Protein AF-A0A7G2C1W5-F1 (afdb_monomer)

Mean predicted aligned error: 20.74 Å

pLDDT: mean 71.08, std 22.05, range [30.89, 95.69]

Secondary structure (DSSP, 8-state):
----PPPP-PBP-TT-HHHHHTSTT-TTEEEEE-SSTT-EEEEEPTTEEEES-EEETTEEEBSEEEEPPTTEEEE-TTS-EEEESTTEEE-TTSS-EEEPPTTEEEE-TTS-EEEESTTEEEETTTTEEEE--TTEEEE-TTS-EEEEPTTEEEETTTTEEEE--TTEEEE-TTS-EEEEPTTEEE-TTSS-EEE--------------HHHHHHHHHHHHHHHHHHHHHHHHHHHHTTS-----------------------------------------------------------------------

Sequence (311 aa):
MCSGSRAPINKIIDHCEEYFERLEQRVNCNTVDSSSALSMCIRCSDGFMFAGAVIIAEVQYSTKCAQTIENCVDQTADGKCSSCIGDYIPTSDNTSCILSISGCTTYGTNGTCTGCEPGKIPVNGNTTCAVEIPNCGSYSTTGVCESCKTGYSFVTEAELCVPTISGCAIYDAVGTCMNCSANFVLSASQNTCEKRTSKKQEEKKSSFPWWAILIIVLGSLLVIAGVVVLVFCICKHEKKKEKPPASQSRKGSTLSKSTSSRSSGRSGSSGSFSSRSSSSSSRSSRSSSSRSSGSRSSSSRSSGSSVSFTD

Nearest PDB structures (foldseek):
  1fax-assembly1_L  TM=5.156E-01  e=4.217E+00  Homo sapiens
  3lc3-assembly2_D  T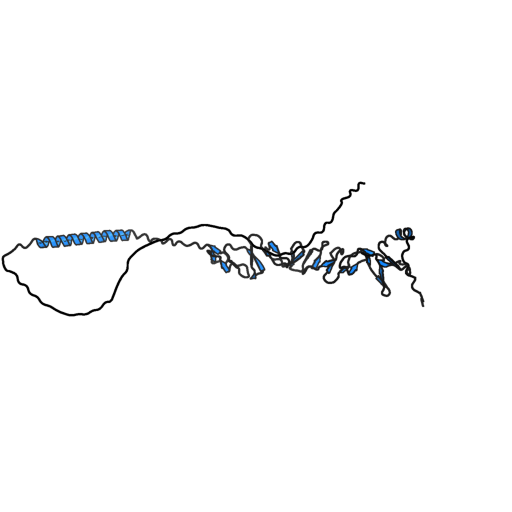M=5.022E-01  e=7.768E+00  Homo sapiens
  3kqd-assembly1_L  TM=5.045E-01  e=8.778E+00  Homo sapiens

Radius of gyration: 56.58 Å; Cα contacts (8 Å, |Δi|>4): 431; chains: 1; bounding box: 98×77×181 Å

Organism: NCBI:txid59799

Structure (mmCIF, N/CA/C/O backbone):
data_AF-A0A7G2C1W5-F1
#
_entry.id   AF-A0A7G2C1W5-F1
#
loop_
_atom_site.group_PDB
_atom_site.id
_atom_site.type_symbol
_atom_site.label_atom_id
_atom_site.label_alt_id
_atom_site.label_comp_id
_atom_site.label_asym_id
_atom_site.label_entity_id
_atom_site.label_seq_id
_atom_site.pdbx_PDB_ins_code
_atom_site.Cartn_x
_atom_site.Cartn_y
_atom_site.Cartn_z
_atom_site.occupancy
_atom_site.B_iso_or_equiv
_atom_site.auth_seq_id
_atom_site.auth_comp_id
_atom_site.auth_asym_id
_atom_site.auth_atom_id
_atom_site.pdbx_PDB_model_num
ATOM 1 N N . MET A 1 1 ? 17.900 -12.256 -57.174 1.00 35.31 1 MET A N 1
ATOM 2 C CA . MET A 1 1 ? 18.609 -12.858 -56.027 1.00 35.31 1 MET A CA 1
ATOM 3 C C . MET A 1 1 ? 19.556 -11.805 -55.482 1.00 35.31 1 MET A C 1
ATOM 5 O O . MET A 1 1 ? 20.546 -11.512 -56.136 1.00 35.31 1 MET A O 1
ATOM 9 N N . CYS A 1 2 ? 19.224 -11.161 -54.364 1.00 37.72 2 CYS A N 1
ATOM 10 C CA . CYS A 1 2 ? 20.174 -10.270 -53.701 1.00 37.72 2 CYS A CA 1
ATOM 11 C C . CYS A 1 2 ? 21.165 -11.139 -52.920 1.00 37.72 2 CYS A C 1
ATOM 13 O O . CYS A 1 2 ? 20.913 -11.474 -51.767 1.00 37.72 2 CYS A O 1
ATOM 15 N N . SER A 1 3 ? 22.268 -11.540 -53.555 1.00 46.09 3 SER A N 1
ATOM 16 C CA . SER A 1 3 ? 23.430 -12.099 -52.853 1.00 46.09 3 SER A CA 1
ATOM 17 C C . SER A 1 3 ? 24.205 -10.950 -52.209 1.00 46.09 3 SER A C 1
ATOM 19 O O . SER A 1 3 ? 25.244 -10.531 -52.708 1.00 46.09 3 SER A O 1
ATOM 21 N N . GLY A 1 4 ? 23.633 -10.362 -51.160 1.00 41.31 4 GLY A N 1
ATOM 22 C CA . GLY A 1 4 ? 24.256 -9.285 -50.399 1.00 41.31 4 GLY A CA 1
ATOM 23 C C . GLY A 1 4 ? 24.960 -9.854 -49.179 1.00 41.31 4 GLY A C 1
ATOM 24 O O . GLY A 1 4 ? 24.307 -10.217 -48.204 1.00 41.31 4 GLY A O 1
ATOM 25 N N . SER A 1 5 ? 26.286 -9.938 -49.224 1.00 46.28 5 SER A N 1
ATOM 26 C CA . SER A 1 5 ? 27.102 -10.080 -48.018 1.00 46.28 5 SER A CA 1
ATOM 27 C C . SER A 1 5 ? 26.725 -8.952 -47.052 1.00 46.28 5 SER A C 1
ATOM 29 O O . SER A 1 5 ? 26.686 -7.793 -47.468 1.00 46.28 5 SER A O 1
ATOM 31 N N . ARG A 1 6 ? 26.418 -9.271 -45.786 1.00 49.53 6 ARG A N 1
ATOM 32 C CA . ARG A 1 6 ? 26.184 -8.251 -44.745 1.00 49.53 6 ARG A CA 1
ATOM 33 C C . ARG A 1 6 ? 27.378 -7.290 -44.730 1.00 49.53 6 ARG A C 1
ATOM 35 O O . ARG A 1 6 ? 28.518 -7.755 -44.816 1.00 49.53 6 ARG A O 1
ATOM 42 N N . ALA A 1 7 ? 27.132 -5.980 -44.671 1.00 54.28 7 ALA A N 1
ATOM 43 C CA . ALA A 1 7 ? 28.232 -5.026 -44.610 1.00 54.28 7 ALA A CA 1
ATOM 44 C C . ALA A 1 7 ? 28.996 -5.221 -43.284 1.00 54.28 7 ALA A C 1
ATOM 46 O O . ALA A 1 7 ? 28.431 -5.708 -42.298 1.00 54.28 7 ALA A O 1
ATOM 47 N N . PRO A 1 8 ? 30.305 -4.930 -43.258 1.00 51.50 8 PRO A N 1
ATOM 48 C CA . PRO A 1 8 ? 31.111 -5.141 -42.067 1.00 51.50 8 PRO A CA 1
ATOM 49 C C . PRO A 1 8 ? 30.637 -4.238 -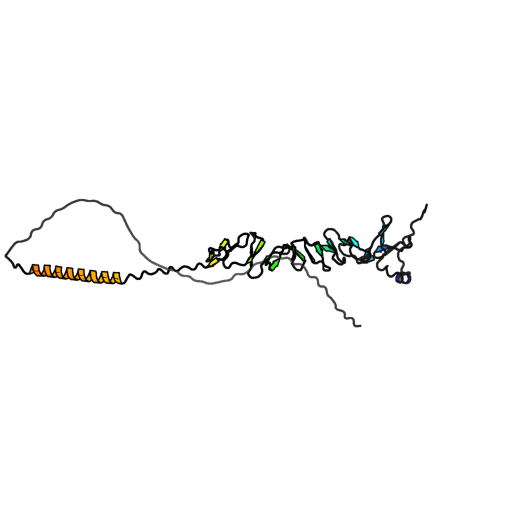40.920 1.00 51.50 8 PRO A C 1
ATOM 51 O O . PRO A 1 8 ? 30.424 -3.039 -41.096 1.00 51.50 8 PRO A O 1
ATOM 54 N N . ILE A 1 9 ? 30.501 -4.830 -39.731 1.00 54.41 9 ILE A N 1
ATOM 55 C CA . ILE A 1 9 ? 30.222 -4.108 -38.486 1.00 54.41 9 ILE A CA 1
ATOM 56 C C . ILE A 1 9 ? 31.485 -3.324 -38.116 1.00 54.41 9 ILE A C 1
ATOM 58 O O . ILE A 1 9 ? 32.502 -3.919 -37.757 1.00 54.41 9 ILE A O 1
ATOM 62 N N . ASN A 1 10 ? 31.428 -1.995 -38.194 1.00 54.84 10 ASN A N 1
ATOM 63 C CA . ASN A 1 10 ? 32.550 -1.137 -37.820 1.00 54.84 10 ASN A CA 1
ATOM 64 C C . ASN A 1 10 ? 32.478 -0.764 -36.332 1.00 54.84 10 ASN A C 1
ATOM 66 O O . ASN A 1 10 ? 31.436 -0.344 -35.827 1.00 54.84 10 ASN A O 1
ATOM 70 N N . LYS A 1 11 ? 33.611 -0.880 -35.629 1.00 56.69 11 LYS A N 1
ATOM 71 C CA . LYS A 1 11 ? 33.803 -0.231 -34.323 1.00 56.69 11 LYS A CA 1
ATOM 72 C C . LYS A 1 11 ? 34.003 1.269 -34.533 1.00 56.69 11 LYS A C 1
ATOM 74 O O . LYS A 1 11 ? 34.617 1.674 -35.517 1.00 56.69 11 LYS A O 1
ATOM 79 N N . ILE A 1 12 ? 33.491 2.070 -33.603 1.00 54.78 12 ILE A N 1
ATOM 80 C CA . ILE A 1 12 ? 33.700 3.521 -33.582 1.00 54.78 12 ILE A CA 1
ATOM 81 C C . ILE A 1 12 ? 35.212 3.785 -33.453 1.00 54.78 12 ILE A C 1
ATOM 83 O O . ILE A 1 12 ? 35.866 3.186 -32.601 1.00 54.78 12 ILE A O 1
ATOM 87 N N . ILE A 1 13 ? 35.757 4.617 -34.344 1.00 55.56 13 ILE A N 1
ATOM 88 C CA . ILE A 1 13 ? 37.154 5.081 -34.345 1.00 55.56 13 ILE A CA 1
ATOM 89 C C . ILE A 1 13 ? 37.142 6.550 -33.893 1.00 55.56 13 ILE A C 1
ATOM 91 O O . ILE A 1 13 ? 36.304 7.314 -34.376 1.00 55.56 13 ILE A O 1
ATOM 95 N N . ASP A 1 14 ? 38.087 6.935 -33.029 1.00 51.47 14 ASP A N 1
ATOM 96 C CA . ASP A 1 14 ? 38.204 8.220 -32.299 1.00 51.47 14 ASP A CA 1
ATOM 97 C C . ASP A 1 14 ? 38.205 9.517 -33.150 1.00 51.47 14 ASP A C 1
ATOM 99 O O . ASP A 1 14 ? 38.289 10.615 -32.614 1.00 51.47 14 ASP A O 1
ATOM 103 N N . HIS A 1 15 ? 38.105 9.443 -34.481 1.00 52.09 15 HIS A N 1
ATOM 104 C CA . HIS A 1 15 ? 38.181 10.601 -35.389 1.00 52.09 15 HIS A CA 1
ATOM 105 C C . HIS A 1 15 ? 36.879 10.937 -36.134 1.00 52.09 15 HIS A C 1
ATOM 107 O O . HIS A 1 15 ? 36.900 11.707 -37.090 1.00 52.09 15 HIS A O 1
ATOM 113 N N . CYS A 1 16 ? 35.737 10.379 -35.725 1.00 54.31 16 CYS A N 1
ATOM 114 C CA . CYS A 1 16 ? 34.429 10.699 -36.321 1.00 54.31 16 CYS A CA 1
ATOM 115 C C . CYS A 1 16 ? 33.505 11.522 -35.402 1.00 54.31 16 CYS A C 1
ATOM 117 O O . CYS A 1 16 ? 32.338 11.712 -35.737 1.00 54.31 16 CYS A O 1
ATOM 119 N N . GLU A 1 17 ? 34.008 12.001 -34.262 1.00 54.09 17 GLU A N 1
ATOM 120 C CA . GLU A 1 17 ? 33.228 12.639 -33.188 1.00 54.09 17 GLU A CA 1
ATOM 121 C C . GLU A 1 17 ? 32.390 13.834 -33.694 1.00 54.09 17 GLU A C 1
ATOM 123 O O . GLU A 1 17 ? 31.173 13.854 -33.520 1.00 54.09 17 GLU A O 1
ATOM 128 N N . GLU A 1 18 ? 32.985 14.732 -34.487 1.00 49.09 18 GLU A N 1
ATOM 129 C CA . GLU A 1 18 ? 32.312 15.915 -35.062 1.00 49.09 18 GLU A CA 1
ATOM 130 C C . GLU A 1 18 ? 31.196 15.593 -36.077 1.00 49.09 18 GLU A C 1
ATOM 132 O O . GLU A 1 18 ? 30.239 16.355 -36.228 1.00 49.09 18 GLU A O 1
ATOM 137 N N . TYR A 1 19 ? 31.288 14.467 -36.795 1.00 53.81 19 TYR A N 1
ATOM 138 C CA . TYR A 1 19 ? 30.241 14.046 -37.737 1.00 53.81 19 TYR A CA 1
ATOM 139 C C . TYR A 1 19 ? 29.064 13.382 -37.005 1.00 53.81 19 TYR A C 1
ATOM 141 O O . TYR A 1 19 ? 27.923 13.451 -37.466 1.00 53.81 19 TYR A O 1
ATOM 149 N N . PHE A 1 20 ? 29.331 12.768 -35.849 1.00 51.94 20 PHE A N 1
ATOM 150 C CA . PHE A 1 20 ? 28.322 12.121 -35.014 1.00 51.94 20 PHE A CA 1
ATOM 151 C C . PHE A 1 20 ? 27.574 13.095 -34.098 1.00 51.94 20 PHE A C 1
ATOM 153 O O . PHE A 1 20 ? 26.410 12.829 -33.812 1.00 51.94 20 PHE A O 1
ATOM 160 N N . GLU A 1 21 ? 28.153 14.244 -33.730 1.00 48.00 21 GLU A N 1
ATOM 161 C CA . GLU A 1 21 ? 27.430 15.283 -32.973 1.00 48.00 21 GLU A CA 1
ATOM 162 C C . GLU A 1 21 ? 26.231 15.870 -33.737 1.00 48.00 21 GLU A C 1
ATOM 164 O O . GLU A 1 21 ? 25.230 16.238 -33.130 1.00 48.00 21 GLU A O 1
ATOM 169 N N . ARG A 1 22 ? 26.255 15.874 -35.080 1.00 50.12 22 ARG A N 1
ATOM 170 C CA . ARG A 1 22 ? 25.087 16.267 -35.898 1.00 50.12 22 ARG A CA 1
ATOM 171 C C . ARG A 1 22 ? 23.957 15.228 -35.912 1.00 50.12 22 ARG A C 1
ATOM 173 O O . ARG A 1 22 ? 22.880 15.509 -36.430 1.00 50.12 22 ARG A O 1
ATOM 180 N N . LEU A 1 23 ? 24.189 14.035 -35.366 1.00 51.91 23 LEU A N 1
ATOM 181 C CA . LEU A 1 23 ? 23.197 12.979 -35.172 1.00 51.91 23 LEU A CA 1
ATOM 182 C C . LEU A 1 23 ? 22.914 12.857 -33.669 1.00 51.91 23 LEU A C 1
ATOM 184 O O . LEU A 1 23 ? 23.301 11.875 -33.038 1.00 51.91 23 LEU A O 1
ATOM 188 N N . GLU A 1 24 ? 22.222 13.854 -33.111 1.00 47.31 24 GLU A N 1
ATOM 189 C CA . GLU A 1 24 ? 21.898 14.077 -31.682 1.00 47.31 24 GLU A CA 1
ATOM 190 C C . GLU A 1 24 ? 21.243 12.890 -30.919 1.00 47.31 24 GLU A C 1
ATOM 192 O O . GLU A 1 24 ? 20.874 13.012 -29.755 1.00 47.31 24 GLU A O 1
ATOM 197 N N . GLN A 1 25 ? 21.088 11.715 -31.532 1.00 52.50 25 GLN A N 1
ATOM 198 C CA . GLN A 1 25 ? 20.422 10.531 -30.974 1.00 52.50 25 GLN A CA 1
ATOM 199 C C . GLN A 1 25 ? 21.363 9.374 -30.595 1.00 52.50 25 GLN A C 1
ATOM 201 O O . GLN A 1 25 ? 20.885 8.343 -30.122 1.00 52.50 25 GLN A O 1
ATOM 206 N N . ARG A 1 26 ? 22.687 9.507 -30.770 1.00 60.34 26 ARG A N 1
ATOM 207 C CA . ARG A 1 26 ? 23.648 8.393 -30.607 1.00 60.34 26 ARG A CA 1
ATOM 208 C C . ARG A 1 26 ? 24.545 8.427 -29.364 1.00 60.34 26 ARG A C 1
ATOM 210 O O . ARG A 1 26 ? 25.586 7.775 -29.335 1.00 60.34 26 ARG A O 1
ATOM 217 N N . VAL A 1 27 ? 24.128 9.117 -28.308 1.00 64.31 27 VAL A N 1
ATOM 218 C CA . VAL A 1 27 ? 24.798 9.043 -27.001 1.00 64.31 27 VAL A CA 1
ATOM 219 C C . VAL A 1 27 ? 24.571 7.634 -26.419 1.00 64.31 27 VAL A C 1
ATOM 221 O O . VAL A 1 27 ? 23.439 7.150 -26.397 1.00 64.31 27 VAL A O 1
ATOM 224 N N . ASN A 1 28 ? 25.634 6.967 -25.956 1.00 76.06 28 ASN A N 1
ATOM 225 C CA . ASN A 1 28 ? 25.600 5.658 -25.271 1.00 76.06 28 ASN A CA 1
ATOM 226 C C . ASN A 1 28 ? 25.407 4.403 -26.151 1.00 76.06 28 ASN A C 1
ATOM 228 O O . ASN A 1 28 ? 24.870 3.392 -25.688 1.00 76.06 28 ASN A O 1
ATOM 232 N N . CYS A 1 29 ? 25.854 4.440 -27.411 1.00 80.94 29 CYS A N 1
ATOM 233 C CA . CYS A 1 29 ? 25.926 3.264 -28.283 1.00 80.94 29 CYS A CA 1
ATOM 234 C C . CYS A 1 29 ? 27.381 2.842 -28.554 1.00 80.94 29 CYS A C 1
ATOM 236 O O . CYS A 1 29 ? 28.157 3.602 -29.125 1.00 80.94 29 CYS A O 1
ATOM 238 N N . ASN A 1 30 ? 27.734 1.599 -28.219 1.00 79.38 30 ASN A N 1
ATOM 239 C CA . ASN A 1 30 ? 29.077 1.042 -28.410 1.00 79.38 30 ASN A CA 1
ATOM 240 C C . ASN A 1 30 ? 29.314 0.479 -29.817 1.00 79.38 30 ASN A C 1
ATOM 242 O O . ASN A 1 30 ? 30.458 0.319 -30.248 1.00 79.38 30 ASN A O 1
ATOM 246 N N . THR A 1 31 ? 28.264 0.032 -30.504 1.00 75.19 31 THR A N 1
ATOM 247 C CA . THR A 1 31 ? 28.404 -0.626 -31.809 1.00 75.19 31 THR A CA 1
ATOM 248 C C . THR A 1 31 ? 27.194 -0.335 -32.677 1.00 75.19 31 THR A C 1
ATOM 250 O O . THR A 1 31 ? 26.054 -0.498 -32.243 1.00 75.19 31 THR A O 1
ATOM 253 N N . VAL A 1 32 ? 27.459 0.077 -33.912 1.00 72.81 32 VAL A N 1
ATOM 254 C CA . VAL A 1 32 ? 26.448 0.474 -34.891 1.00 72.81 32 VAL A CA 1
ATOM 255 C C . VAL A 1 32 ? 26.508 -0.435 -36.111 1.00 72.81 32 VAL A C 1
ATOM 257 O O . VAL A 1 32 ? 27.586 -0.862 -36.525 1.00 72.81 32 VAL A O 1
ATOM 260 N N . ASP A 1 33 ? 25.345 -0.722 -36.688 1.00 74.31 33 ASP A N 1
ATOM 261 C CA . ASP A 1 33 ? 25.250 -1.362 -37.994 1.00 74.31 33 ASP A CA 1
ATOM 262 C C . ASP A 1 33 ? 25.055 -0.297 -39.081 1.00 74.31 33 ASP A C 1
ATOM 264 O O . ASP A 1 33 ? 24.014 0.363 -39.162 1.00 74.31 33 ASP A O 1
ATOM 268 N N . SER A 1 34 ? 26.079 -0.138 -39.920 1.00 66.56 34 SER A N 1
ATOM 269 C CA . SER A 1 34 ? 26.100 0.796 -41.051 1.00 66.56 34 SER A CA 1
ATOM 270 C C . SER A 1 34 ? 25.629 0.156 -42.364 1.00 66.56 34 SER A C 1
ATOM 272 O O . SER A 1 34 ? 25.650 0.809 -43.404 1.00 66.56 34 SER A O 1
ATOM 274 N N . SER A 1 35 ? 25.214 -1.118 -42.341 1.00 64.44 35 SER A N 1
ATOM 275 C CA . SER A 1 35 ? 24.784 -1.875 -43.528 1.00 64.44 35 SER A CA 1
ATOM 276 C C . SER A 1 35 ? 23.437 -1.414 -44.091 1.00 64.44 35 SER A C 1
ATOM 278 O O . SER A 1 35 ? 23.097 -1.737 -45.228 1.00 64.44 35 SER A O 1
ATOM 280 N N . SER A 1 36 ? 22.664 -0.670 -43.296 1.00 53.56 36 SER A N 1
ATOM 281 C CA . SER A 1 36 ? 21.315 -0.199 -43.617 1.00 53.56 36 SER A CA 1
ATOM 282 C C . SER A 1 36 ? 21.283 1.330 -43.596 1.00 53.56 36 SER A C 1
ATOM 284 O O . SER A 1 36 ? 21.893 1.936 -42.716 1.00 53.56 36 SER A O 1
ATOM 286 N N . ALA A 1 37 ? 20.489 1.965 -44.466 1.00 54.47 37 ALA A N 1
ATOM 287 C CA . ALA A 1 37 ? 20.252 3.422 -44.509 1.00 54.47 37 ALA A CA 1
ATOM 288 C C . ALA A 1 37 ? 19.743 4.052 -43.184 1.00 54.47 37 ALA A C 1
ATOM 290 O O . ALA A 1 37 ? 19.512 5.254 -43.115 1.00 54.47 37 ALA A O 1
ATOM 291 N N . LEU A 1 38 ? 19.562 3.245 -42.137 1.00 56.06 38 LEU A N 1
ATOM 292 C CA . LEU A 1 38 ? 18.951 3.591 -40.860 1.00 56.06 38 LEU A CA 1
ATOM 293 C C . LEU A 1 38 ? 19.959 3.768 -39.714 1.00 56.06 38 LEU A C 1
ATOM 295 O O . LEU A 1 38 ? 19.544 4.229 -38.659 1.00 56.06 38 LEU A O 1
ATOM 299 N N . SER A 1 39 ? 21.252 3.446 -39.900 1.00 66.94 39 SER A N 1
ATOM 300 C CA . SER A 1 39 ? 22.313 3.590 -38.879 1.00 66.94 39 SER A CA 1
ATOM 301 C C . SER A 1 39 ? 21.829 3.247 -37.457 1.00 66.94 39 SER A C 1
ATOM 303 O O . SER A 1 39 ? 21.650 4.139 -36.629 1.00 66.94 39 SER A O 1
ATOM 305 N N . MET A 1 40 ? 21.564 1.973 -37.172 1.00 78.00 40 MET A N 1
ATOM 306 C CA . MET A 1 40 ? 20.967 1.558 -35.895 1.00 78.00 40 MET A CA 1
ATOM 307 C C . MET A 1 40 ? 22.028 1.025 -34.924 1.00 78.00 40 MET A C 1
ATOM 309 O O . MET A 1 40 ? 23.024 0.425 -35.332 1.00 78.00 40 MET A O 1
ATOM 313 N N . CYS A 1 41 ? 21.816 1.243 -33.629 1.00 82.44 41 CYS A N 1
ATOM 314 C CA . CYS A 1 41 ? 22.628 0.678 -32.563 1.00 82.44 41 CYS A CA 1
ATOM 315 C C . CYS A 1 41 ? 22.331 -0.813 -32.394 1.00 82.44 41 CYS A C 1
ATOM 317 O O . CYS A 1 41 ? 21.170 -1.199 -32.267 1.00 82.44 41 CYS A O 1
ATOM 319 N N . ILE A 1 42 ? 23.387 -1.624 -32.347 1.00 86.00 42 ILE A N 1
ATOM 320 C CA . ILE A 1 42 ? 23.318 -3.071 -32.087 1.00 86.00 42 ILE A CA 1
ATOM 321 C C . ILE A 1 42 ? 23.912 -3.456 -30.731 1.00 86.00 42 ILE A C 1
ATOM 323 O O . ILE A 1 42 ? 23.819 -4.608 -30.317 1.00 86.00 42 ILE A O 1
ATOM 327 N N . ARG A 1 43 ? 24.542 -2.506 -30.027 1.00 86.12 43 ARG A N 1
ATOM 328 C CA . ARG A 1 43 ? 24.997 -2.695 -28.646 1.00 86.12 43 ARG A CA 1
ATOM 329 C C . ARG A 1 43 ? 25.108 -1.357 -27.929 1.00 86.12 43 ARG A C 1
ATOM 331 O O . ARG A 1 43 ? 25.913 -0.520 -28.337 1.00 86.12 43 ARG A O 1
ATOM 338 N N . CYS A 1 44 ? 24.345 -1.174 -26.858 1.00 87.94 44 CYS A N 1
ATOM 339 C CA . CYS A 1 44 ? 24.473 0.002 -26.002 1.00 87.94 44 CYS A CA 1
ATOM 340 C C . CYS A 1 44 ? 25.739 -0.057 -25.128 1.00 87.94 44 CYS A C 1
ATOM 342 O O . CYS A 1 44 ? 26.382 -1.104 -24.990 1.00 87.94 44 CYS A O 1
ATOM 344 N N . SER A 1 45 ? 26.124 1.098 -24.594 1.00 87.81 45 SER A N 1
ATOM 345 C CA . SER A 1 45 ? 27.155 1.232 -23.566 1.00 87.81 45 SER A CA 1
ATOM 346 C C . SER A 1 45 ? 26.692 0.647 -22.232 1.00 87.81 45 SER A C 1
ATOM 348 O O . SER A 1 45 ? 25.495 0.472 -22.005 1.00 87.81 45 SER A O 1
ATOM 350 N N . ASP A 1 46 ? 27.638 0.331 -21.348 1.00 87.12 46 ASP A N 1
ATOM 351 C CA . ASP A 1 46 ? 27.313 -0.230 -20.036 1.00 87.12 46 ASP A CA 1
ATOM 352 C C . ASP A 1 46 ? 26.427 0.744 -19.244 1.00 87.12 46 ASP A C 1
ATOM 354 O O . ASP A 1 46 ? 26.664 1.952 -19.232 1.00 87.12 46 ASP A O 1
ATOM 358 N N . GLY A 1 47 ? 25.376 0.221 -18.610 1.00 85.19 47 GLY A N 1
ATOM 359 C CA . GLY A 1 47 ? 24.358 1.034 -17.939 1.00 85.19 47 GLY A CA 1
ATOM 360 C C . GLY A 1 47 ? 23.246 1.559 -18.856 1.00 85.19 47 GLY A C 1
ATOM 361 O O . GLY A 1 47 ? 22.302 2.175 -18.359 1.00 85.19 47 GLY A O 1
ATOM 362 N N . PHE A 1 48 ? 23.272 1.259 -20.158 1.00 89.12 48 PHE A N 1
ATOM 363 C CA . PHE A 1 48 ? 22.228 1.635 -21.115 1.00 89.12 48 PHE A CA 1
ATOM 364 C C . PHE A 1 48 ? 21.614 0.414 -21.808 1.00 89.12 48 PHE A C 1
ATOM 366 O O . PHE A 1 48 ? 22.300 -0.562 -22.104 1.00 89.12 48 PHE A O 1
ATOM 373 N N . MET A 1 49 ? 20.319 0.498 -22.113 1.00 89.69 49 MET A N 1
ATOM 374 C CA . MET A 1 49 ? 19.563 -0.529 -22.835 1.00 89.69 49 MET A CA 1
ATOM 375 C C . MET A 1 49 ? 18.829 0.067 -24.041 1.00 89.69 49 MET A C 1
ATOM 377 O O . MET A 1 49 ? 18.721 1.288 -24.193 1.00 89.69 49 MET A O 1
ATOM 381 N N . PHE A 1 50 ? 18.359 -0.794 -24.943 1.00 90.19 50 PHE A N 1
ATOM 382 C CA . PHE A 1 50 ? 17.654 -0.357 -26.143 1.00 90.19 50 PHE A CA 1
ATOM 383 C C . PHE A 1 50 ? 16.296 0.266 -25.802 1.00 90.19 50 PHE A C 1
ATOM 385 O O . PHE A 1 50 ? 15.446 -0.379 -25.196 1.00 90.19 50 PHE A O 1
ATOM 392 N N . ALA A 1 51 ? 16.079 1.498 -26.258 1.00 90.38 51 ALA A N 1
ATOM 393 C CA . ALA A 1 51 ? 14.799 2.189 -26.182 1.00 90.38 51 ALA A CA 1
ATOM 394 C C . ALA A 1 51 ? 14.033 2.030 -27.504 1.00 90.38 51 ALA A C 1
ATOM 396 O O . ALA A 1 51 ? 14.424 2.603 -28.518 1.00 90.38 51 ALA A O 1
ATOM 397 N N . GLY A 1 52 ? 12.936 1.271 -27.499 1.00 86.25 52 GLY A N 1
ATOM 398 C CA . GLY A 1 52 ? 12.132 0.996 -28.692 1.00 86.25 52 GLY A CA 1
ATOM 399 C C . GLY A 1 52 ? 12.805 0.007 -29.644 1.00 86.25 52 GLY A C 1
ATOM 400 O O . GLY A 1 52 ? 12.861 0.251 -30.848 1.00 86.25 52 GLY A O 1
ATOM 401 N N . ALA A 1 53 ? 13.351 -1.084 -29.098 1.00 87.25 53 ALA A N 1
ATOM 402 C CA . ALA A 1 53 ? 14.074 -2.086 -29.872 1.00 87.25 53 ALA A CA 1
ATOM 403 C C . ALA A 1 53 ? 13.201 -2.738 -30.961 1.00 87.25 53 ALA A C 1
ATOM 405 O O . ALA A 1 53 ? 12.028 -3.044 -30.748 1.00 87.25 53 ALA A O 1
ATOM 406 N N . VAL A 1 54 ? 13.807 -3.017 -32.113 1.00 87.19 54 VAL A N 1
ATOM 407 C CA . VAL A 1 54 ? 13.209 -3.761 -33.228 1.00 87.19 54 VAL A CA 1
ATOM 408 C C . VAL A 1 54 ? 14.071 -4.983 -33.521 1.00 87.19 54 VAL A C 1
ATOM 410 O O . VAL A 1 54 ? 15.297 -4.896 -33.519 1.00 87.19 54 VAL A O 1
ATOM 413 N N . ILE A 1 55 ? 13.440 -6.125 -33.795 1.00 86.31 55 ILE A N 1
ATOM 414 C CA . ILE A 1 55 ? 14.144 -7.365 -34.139 1.00 86.31 55 ILE A CA 1
ATOM 415 C C . ILE A 1 55 ? 14.134 -7.546 -35.655 1.00 86.31 55 ILE A C 1
ATOM 417 O O . ILE A 1 55 ? 13.072 -7.625 -36.271 1.00 86.31 55 ILE A O 1
ATOM 421 N N . ILE A 1 56 ? 15.318 -7.652 -36.258 1.00 83.19 56 ILE A N 1
ATOM 422 C CA . ILE A 1 56 ? 15.490 -7.953 -37.682 1.00 83.19 56 ILE A CA 1
ATOM 423 C C . ILE A 1 56 ? 16.462 -9.127 -37.786 1.00 83.19 56 ILE A C 1
ATOM 425 O O . ILE A 1 56 ? 17.593 -9.039 -37.323 1.00 83.19 56 ILE A O 1
ATOM 429 N N . ALA A 1 57 ? 16.022 -10.236 -38.389 1.00 84.12 57 ALA A N 1
ATOM 430 C CA . ALA A 1 57 ? 16.841 -11.442 -38.564 1.00 84.12 57 ALA A CA 1
ATOM 431 C C . ALA A 1 57 ? 17.543 -11.909 -37.266 1.00 84.12 57 ALA A C 1
ATOM 433 O O . ALA A 1 57 ? 18.747 -12.158 -37.272 1.00 84.12 57 ALA A O 1
ATOM 434 N N . GLU A 1 58 ? 16.777 -12.000 -36.169 1.00 83.75 58 GLU A N 1
ATOM 435 C CA . GLU A 1 58 ? 17.225 -12.426 -34.825 1.00 83.75 58 GLU A CA 1
ATOM 436 C C . GLU A 1 58 ? 18.209 -11.475 -34.121 1.00 83.75 58 GLU A C 1
ATOM 438 O O . GLU A 1 58 ? 18.711 -11.786 -33.043 1.00 83.75 58 GLU A O 1
ATOM 443 N N . VAL A 1 59 ? 18.450 -10.288 -34.681 1.00 82.38 59 VAL A N 1
ATOM 444 C CA . VAL A 1 59 ? 19.288 -9.252 -34.070 1.00 82.38 59 VAL A CA 1
ATOM 445 C C . VAL A 1 59 ? 18.407 -8.095 -33.606 1.00 82.38 59 VAL A C 1
ATOM 447 O O . VAL A 1 59 ? 17.499 -7.670 -34.322 1.00 82.38 59 VAL A O 1
ATOM 450 N N . GLN A 1 60 ? 18.662 -7.597 -32.396 1.00 85.31 60 GLN A N 1
ATOM 451 C CA . GLN A 1 60 ? 18.004 -6.409 -31.859 1.00 85.31 60 GLN A CA 1
ATOM 452 C C . GLN A 1 60 ? 18.720 -5.143 -32.320 1.00 85.31 60 GLN A C 1
ATOM 454 O O . GLN A 1 60 ? 19.940 -5.019 -32.214 1.00 85.31 60 GLN A O 1
ATOM 459 N N . TYR A 1 61 ? 17.925 -4.194 -32.791 1.00 84.25 61 TYR A N 1
ATOM 460 C CA . TYR A 1 61 ? 18.364 -2.893 -33.254 1.00 84.25 61 TYR A CA 1
ATOM 461 C C . TYR A 1 61 ? 17.599 -1.805 -32.518 1.00 84.25 61 TYR A C 1
ATOM 463 O O . TYR A 1 61 ? 16.400 -1.934 -32.283 1.00 84.25 61 TYR A O 1
ATOM 471 N N . SER A 1 62 ? 18.262 -0.696 -32.219 1.00 85.62 62 SER A N 1
ATOM 472 C CA . SER A 1 62 ? 17.598 0.495 -31.695 1.00 85.62 62 SER A CA 1
ATOM 473 C C . SER A 1 62 ? 18.196 1.764 -32.274 1.00 85.62 62 SER A C 1
ATOM 475 O O . SER A 1 62 ? 19.398 1.843 -32.513 1.00 85.62 62 SER A O 1
ATOM 477 N N . THR A 1 63 ? 17.379 2.789 -32.478 1.00 80.56 63 THR A N 1
ATOM 478 C CA . THR A 1 63 ? 17.869 4.128 -32.831 1.00 80.56 63 THR A CA 1
ATOM 479 C C . THR A 1 63 ? 18.357 4.905 -31.609 1.00 80.56 63 THR A C 1
ATOM 481 O O . THR A 1 63 ? 19.102 5.867 -31.775 1.00 80.56 63 THR A O 1
ATOM 484 N N . LYS A 1 64 ? 17.987 4.474 -30.394 1.00 83.88 64 LYS A N 1
ATOM 485 C CA . LYS A 1 64 ? 18.315 5.147 -29.133 1.00 83.88 64 LYS A CA 1
ATOM 486 C C . LYS A 1 64 ? 18.688 4.149 -28.034 1.00 83.88 64 LYS A C 1
ATOM 488 O O . LYS A 1 64 ? 18.034 3.119 -27.847 1.00 83.88 64 LYS A O 1
ATOM 493 N N . CYS A 1 65 ? 19.723 4.486 -27.277 1.00 86.75 65 CYS A N 1
ATOM 494 C CA . CYS A 1 65 ? 20.057 3.833 -26.018 1.00 86.75 65 CYS A CA 1
ATOM 495 C C . CYS A 1 65 ? 19.613 4.750 -24.877 1.00 86.75 65 CYS A C 1
ATOM 497 O O . CYS A 1 65 ? 20.000 5.918 -24.839 1.00 86.75 65 CYS A O 1
ATOM 499 N N . ALA A 1 66 ? 18.780 4.245 -23.973 1.00 89.31 66 ALA A N 1
ATOM 500 C CA . ALA A 1 66 ? 18.346 4.979 -22.789 1.00 89.31 66 ALA A CA 1
ATOM 501 C C . ALA A 1 66 ? 18.917 4.328 -21.529 1.00 89.31 66 ALA A C 1
ATOM 503 O O . ALA A 1 66 ? 19.399 3.193 -21.558 1.00 89.31 66 ALA A O 1
ATOM 504 N N . GLN A 1 67 ? 18.944 5.093 -20.440 1.00 90.38 67 GLN A N 1
ATOM 505 C CA . GLN A 1 67 ? 19.469 4.614 -19.169 1.00 90.38 67 GLN A CA 1
ATOM 506 C C . GLN A 1 67 ? 18.702 3.364 -18.734 1.00 90.38 67 GLN A C 1
ATOM 508 O O . GLN A 1 67 ? 17.476 3.308 -18.840 1.00 90.38 67 GLN A O 1
ATOM 513 N N . THR A 1 68 ? 19.429 2.357 -18.259 1.00 91.00 68 THR A N 1
ATOM 514 C CA . THR A 1 68 ? 18.819 1.108 -17.797 1.00 91.00 68 THR A CA 1
ATOM 515 C C . THR A 1 68 ? 17.906 1.395 -16.613 1.00 91.00 68 THR A C 1
ATOM 517 O O . THR A 1 68 ? 18.335 1.988 -15.625 1.00 91.00 68 THR A O 1
ATOM 520 N N . ILE A 1 69 ? 16.652 0.957 -16.717 1.00 93.81 69 ILE A N 1
ATOM 521 C CA . ILE A 1 69 ? 15.703 0.969 -15.604 1.00 93.81 69 ILE A CA 1
ATOM 522 C C . ILE A 1 69 ? 15.805 -0.395 -14.925 1.00 93.81 69 ILE A C 1
ATOM 524 O O . ILE A 1 69 ? 15.638 -1.430 -15.572 1.00 93.81 69 ILE A O 1
ATOM 528 N N . GLU A 1 70 ? 16.099 -0.400 -13.628 1.00 94.00 70 GLU A N 1
ATOM 529 C CA . GLU A 1 70 ? 16.205 -1.633 -12.850 1.00 94.00 70 GLU A CA 1
ATOM 530 C C . GLU A 1 70 ? 14.887 -2.423 -12.900 1.00 94.00 70 GLU A C 1
ATOM 532 O O . GLU A 1 70 ? 13.803 -1.846 -12.815 1.00 94.00 70 GLU A O 1
ATOM 537 N N . ASN A 1 71 ? 14.975 -3.748 -13.045 1.00 94.62 71 ASN A N 1
ATOM 538 C CA . ASN A 1 71 ? 13.833 -4.665 -13.160 1.00 94.62 71 ASN A CA 1
ATOM 539 C C . ASN A 1 71 ? 12.914 -4.434 -14.379 1.00 94.62 71 ASN A C 1
ATOM 541 O O . ASN A 1 71 ? 11.836 -5.026 -14.446 1.00 94.62 71 ASN A O 1
ATOM 545 N N . CYS A 1 72 ? 13.332 -3.623 -15.356 1.00 95.00 72 CYS A N 1
ATOM 546 C CA . CYS A 1 72 ? 12.623 -3.432 -16.620 1.00 95.00 72 CYS A CA 1
ATOM 547 C C . CYS A 1 72 ? 13.085 -4.442 -17.680 1.00 95.00 72 CYS A C 1
ATOM 549 O O . CYS A 1 72 ? 14.285 -4.651 -17.856 1.00 95.00 72 CYS A O 1
ATOM 551 N N . VAL A 1 73 ? 12.138 -5.042 -18.404 1.00 92.81 73 VAL A N 1
ATOM 552 C CA . VAL A 1 73 ? 12.416 -5.948 -19.531 1.00 92.81 73 VAL A CA 1
ATOM 553 C C . VAL A 1 73 ? 12.552 -5.144 -20.820 1.00 92.81 73 VAL A C 1
ATOM 555 O O . VAL A 1 73 ? 13.599 -5.190 -21.461 1.00 92.81 73 VAL A O 1
ATOM 558 N N . ASP A 1 74 ? 11.526 -4.363 -21.165 1.00 90.25 74 ASP A N 1
ATOM 559 C CA . ASP A 1 74 ? 11.473 -3.625 -22.426 1.00 90.25 74 ASP A CA 1
ATOM 560 C C . ASP A 1 74 ? 11.266 -2.129 -22.192 1.00 90.25 74 ASP A C 1
ATOM 562 O O . ASP A 1 74 ? 10.310 -1.710 -21.527 1.00 90.25 74 ASP A O 1
ATOM 566 N N . GLN A 1 75 ? 12.108 -1.303 -22.815 1.00 92.38 75 GLN A N 1
ATOM 567 C CA . GLN A 1 75 ? 11.923 0.144 -22.853 1.00 92.38 75 GLN A CA 1
ATOM 568 C C . GLN A 1 75 ? 11.320 0.600 -24.184 1.00 92.38 75 GLN A C 1
ATOM 570 O O . GLN A 1 75 ? 11.704 0.155 -25.263 1.00 92.38 75 GLN A O 1
ATOM 575 N N . THR A 1 76 ? 10.387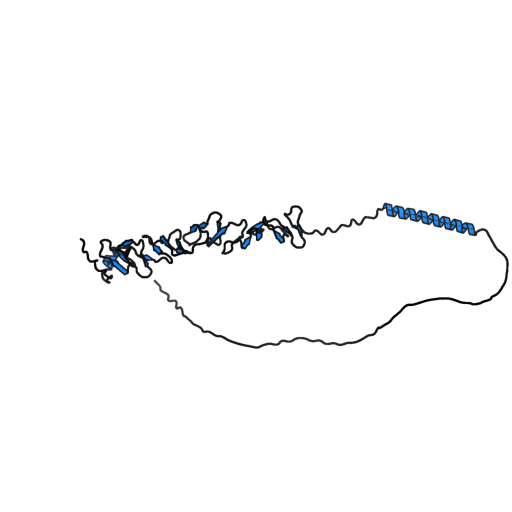 1.542 -24.101 1.00 91.44 76 THR A N 1
ATOM 576 C CA . THR A 1 76 ? 9.811 2.289 -25.227 1.00 91.44 76 THR A CA 1
ATOM 577 C C . THR A 1 76 ? 10.832 3.247 -25.843 1.00 91.44 76 THR A C 1
ATOM 579 O O . THR A 1 76 ? 11.860 3.543 -25.235 1.00 91.44 76 THR A O 1
ATOM 582 N N . ALA A 1 77 ? 10.541 3.786 -27.033 1.00 87.31 77 ALA A N 1
ATOM 583 C CA . ALA A 1 77 ? 11.411 4.750 -27.721 1.00 87.31 77 ALA A CA 1
ATOM 584 C C . ALA A 1 77 ? 11.699 6.020 -26.888 1.00 87.31 77 ALA A C 1
ATOM 586 O O . ALA A 1 77 ? 12.773 6.619 -26.990 1.00 87.31 77 ALA A O 1
ATOM 587 N N . ASP A 1 78 ? 10.777 6.396 -26.000 1.00 87.62 78 ASP A N 1
ATOM 588 C CA . ASP A 1 78 ? 10.946 7.533 -25.092 1.00 87.62 78 ASP A CA 1
ATOM 589 C C . ASP A 1 78 ? 11.877 7.226 -23.906 1.00 87.62 78 ASP A C 1
ATOM 591 O O . ASP A 1 78 ? 12.220 8.131 -23.149 1.00 87.62 78 ASP A O 1
ATOM 595 N N . GLY A 1 79 ? 12.347 5.981 -23.761 1.00 87.44 79 GLY A N 1
ATOM 596 C CA . GLY A 1 79 ? 13.176 5.534 -22.637 1.00 87.44 79 GLY A CA 1
ATOM 597 C C . GLY A 1 79 ? 12.368 5.180 -21.388 1.00 87.44 79 GLY A C 1
ATOM 598 O O . GLY A 1 79 ? 12.910 5.161 -20.290 1.00 87.44 79 GLY A O 1
ATOM 599 N N . LYS A 1 80 ? 11.065 4.923 -21.543 1.00 93.19 80 LYS A N 1
ATOM 600 C CA . LYS A 1 80 ? 10.167 4.505 -20.460 1.00 93.19 80 LYS A CA 1
ATOM 601 C C . LYS A 1 80 ? 9.962 3.000 -20.465 1.00 93.19 80 LYS A C 1
ATOM 603 O O . LYS A 1 80 ? 9.875 2.409 -21.538 1.00 93.19 80 LYS A O 1
ATOM 608 N N . CYS A 1 81 ? 9.807 2.393 -19.300 1.00 94.38 81 CYS A N 1
ATOM 609 C CA . CYS A 1 81 ? 9.568 0.968 -19.165 1.00 94.38 81 CYS A CA 1
ATOM 610 C C . CYS A 1 81 ? 8.155 0.566 -19.618 1.00 94.38 81 CYS A C 1
ATOM 612 O O . CYS A 1 81 ? 7.157 1.123 -19.167 1.00 94.38 81 CYS A O 1
ATOM 614 N N . SER A 1 82 ? 8.057 -0.411 -20.512 1.00 93.12 82 SER A N 1
ATOM 615 C CA . SER A 1 82 ? 6.777 -0.969 -20.971 1.00 93.12 82 SER A CA 1
ATOM 616 C C . SER A 1 82 ? 6.389 -2.254 -20.241 1.00 93.12 82 SER A C 1
ATOM 618 O O . SER A 1 82 ? 5.201 -2.518 -20.067 1.00 93.12 82 SER A O 1
ATOM 620 N N . SER A 1 83 ? 7.374 -3.021 -19.779 1.00 93.19 83 SER A N 1
ATOM 621 C CA . SER A 1 83 ? 7.197 -4.320 -19.130 1.00 93.19 83 SER A CA 1
ATOM 622 C C . SER A 1 83 ? 8.279 -4.522 -18.066 1.00 93.19 83 SER A C 1
ATOM 624 O O . SER A 1 83 ? 9.443 -4.181 -18.275 1.00 93.19 83 SER A O 1
ATOM 626 N N . CYS A 1 84 ? 7.904 -5.079 -16.917 1.00 95.69 84 CYS A N 1
ATOM 627 C CA . CYS A 1 84 ? 8.815 -5.344 -15.804 1.00 95.69 84 CYS A CA 1
ATOM 628 C C . CYS A 1 84 ? 9.000 -6.854 -15.592 1.00 95.69 84 CYS A C 1
ATOM 630 O O . CYS A 1 84 ? 8.204 -7.666 -16.063 1.00 95.69 84 CYS A O 1
ATOM 632 N N . ILE A 1 85 ? 10.073 -7.236 -14.902 1.00 95.38 85 ILE A N 1
ATOM 633 C CA . ILE A 1 85 ? 10.422 -8.637 -14.646 1.00 95.38 85 ILE A CA 1
ATOM 634 C C . ILE A 1 85 ? 9.550 -9.198 -13.514 1.00 95.38 85 ILE A C 1
ATOM 636 O O . ILE A 1 85 ? 9.494 -8.619 -12.434 1.00 95.38 85 ILE A O 1
ATOM 640 N N . GLY A 1 86 ? 8.947 -10.374 -13.713 1.00 94.56 86 GLY A N 1
ATOM 641 C CA . GLY A 1 86 ? 8.288 -11.134 -12.641 1.00 94.56 86 GLY A CA 1
ATOM 642 C C . GLY A 1 86 ? 7.153 -10.367 -11.954 1.00 94.56 86 GLY A C 1
ATOM 643 O O . GLY A 1 86 ? 6.240 -9.894 -12.622 1.00 94.56 86 GLY A O 1
ATOM 644 N N . ASP A 1 87 ? 7.228 -10.246 -10.624 1.00 92.75 87 ASP A N 1
ATOM 645 C CA . ASP A 1 87 ? 6.209 -9.595 -9.781 1.00 92.75 87 ASP A CA 1
ATOM 646 C C . ASP A 1 87 ? 6.337 -8.062 -9.723 1.00 92.75 87 ASP A C 1
ATOM 648 O O . ASP A 1 87 ? 5.718 -7.417 -8.871 1.00 92.75 87 ASP A O 1
ATOM 652 N N . TYR A 1 88 ? 7.164 -7.466 -10.585 1.00 94.94 88 TYR A N 1
ATOM 653 C CA . TYR A 1 88 ? 7.318 -6.019 -10.674 1.00 94.94 88 TYR A CA 1
ATOM 654 C C . TYR A 1 88 ? 6.301 -5.410 -11.643 1.00 94.94 88 TYR A C 1
ATOM 656 O O . TYR A 1 88 ? 5.927 -6.012 -12.647 1.00 94.94 88 TYR A O 1
ATOM 664 N N . ILE A 1 89 ? 5.876 -4.181 -11.359 1.00 93.44 89 ILE A N 1
ATOM 665 C CA . ILE A 1 89 ? 4.889 -3.429 -12.139 1.00 93.44 89 ILE A CA 1
ATOM 666 C C . ILE A 1 89 ? 5.447 -2.026 -12.425 1.00 93.44 89 ILE A C 1
ATOM 668 O O . ILE A 1 89 ? 6.111 -1.448 -11.556 1.00 93.44 89 ILE A O 1
ATOM 672 N N . PRO A 1 90 ? 5.218 -1.462 -13.628 1.00 93.50 90 PRO A N 1
ATOM 673 C CA . PRO A 1 90 ? 5.652 -0.106 -13.938 1.00 93.50 90 PRO A CA 1
ATOM 674 C C . PRO A 1 90 ? 4.887 0.937 -13.110 1.00 93.50 90 PRO A C 1
ATOM 676 O O . PRO A 1 90 ? 3.684 0.813 -12.871 1.00 93.50 90 PRO A O 1
ATOM 679 N N . THR A 1 91 ? 5.580 2.001 -12.706 1.00 94.62 91 THR A N 1
ATOM 680 C CA . THR A 1 91 ? 4.955 3.209 -12.144 1.00 94.62 91 THR A CA 1
ATOM 681 C C . THR A 1 91 ? 4.069 3.906 -13.182 1.00 94.62 91 THR A C 1
ATOM 683 O O . THR A 1 91 ? 4.210 3.677 -14.381 1.00 94.62 91 THR A O 1
ATOM 686 N N . SER A 1 92 ? 3.168 4.801 -12.757 1.00 93.31 92 SER A N 1
ATOM 687 C CA . SER A 1 92 ? 2.230 5.487 -13.674 1.00 93.31 92 SER A CA 1
ATOM 688 C C . SER A 1 92 ? 2.888 6.308 -14.787 1.00 93.31 92 SER A C 1
ATOM 690 O O . SER A 1 92 ? 2.262 6.596 -15.801 1.00 93.31 92 SER A O 1
ATOM 692 N N . ASP A 1 93 ? 4.115 6.772 -14.566 1.00 93.50 93 ASP A N 1
ATOM 693 C CA . ASP A 1 93 ? 4.920 7.515 -15.536 1.00 93.50 93 ASP A CA 1
ATOM 694 C C . ASP A 1 93 ? 5.871 6.621 -16.342 1.00 93.50 93 ASP A C 1
ATOM 696 O O . ASP A 1 93 ? 6.536 7.119 -17.260 1.00 93.50 93 ASP A O 1
ATOM 700 N N . ASN A 1 94 ? 5.891 5.322 -16.025 1.00 93.50 94 ASN A N 1
ATOM 701 C CA . ASN A 1 94 ? 6.706 4.280 -16.628 1.00 93.50 94 ASN A CA 1
ATOM 702 C C . ASN A 1 94 ? 8.219 4.520 -16.473 1.00 93.50 94 ASN A C 1
ATOM 704 O O . ASN A 1 94 ? 9.008 4.098 -17.317 1.00 93.50 94 ASN A O 1
ATOM 708 N N . THR A 1 95 ? 8.656 5.213 -15.424 1.00 93.06 95 THR A N 1
ATOM 709 C CA . THR A 1 95 ? 10.082 5.519 -15.202 1.00 93.06 95 THR A CA 1
ATOM 710 C C . THR A 1 95 ? 10.770 4.521 -14.278 1.00 93.06 95 THR A C 1
ATOM 712 O O . THR A 1 95 ? 11.996 4.497 -14.205 1.00 93.06 95 THR A O 1
ATOM 715 N N . SER A 1 96 ? 10.010 3.686 -13.569 1.00 94.12 96 SER A N 1
ATOM 716 C CA . SER A 1 96 ? 10.540 2.696 -12.632 1.00 94.12 96 SER A CA 1
ATOM 717 C C . SER A 1 96 ? 9.677 1.439 -12.603 1.00 94.12 96 SER A C 1
ATOM 719 O O . SER A 1 96 ? 8.472 1.493 -12.848 1.00 94.12 96 SER A O 1
ATOM 721 N N . CYS A 1 97 ? 10.302 0.310 -12.276 1.00 95.12 97 CYS A N 1
ATOM 722 C CA . CYS A 1 97 ? 9.625 -0.941 -11.958 1.00 95.12 97 CYS A CA 1
ATOM 723 C C . CYS A 1 97 ? 9.685 -1.160 -10.451 1.00 95.12 97 CYS A C 1
ATOM 725 O O . CYS A 1 97 ? 10.767 -1.204 -9.867 1.00 95.12 97 CYS A O 1
ATOM 727 N N . ILE A 1 98 ? 8.527 -1.322 -9.823 1.00 94.25 98 ILE A N 1
ATOM 728 C CA . ILE A 1 98 ? 8.413 -1.543 -8.380 1.00 94.25 98 ILE A CA 1
ATOM 729 C C . ILE A 1 98 ? 7.773 -2.891 -8.090 1.00 94.25 98 ILE A C 1
ATOM 731 O O . ILE A 1 98 ? 7.029 -3.413 -8.914 1.00 94.25 98 ILE A O 1
ATOM 735 N N . LEU A 1 99 ? 8.050 -3.451 -6.915 1.00 93.56 99 LEU A N 1
ATOM 736 C CA . LEU A 1 99 ? 7.418 -4.695 -6.497 1.00 93.56 99 LEU A CA 1
ATOM 737 C C . LEU A 1 99 ? 5.902 -4.493 -6.370 1.00 93.56 99 LEU A C 1
ATOM 739 O O . LEU A 1 99 ? 5.449 -3.496 -5.801 1.00 93.56 99 LEU A O 1
ATOM 743 N N . SER A 1 100 ? 5.121 -5.435 -6.894 1.00 91.25 100 SER A N 1
ATOM 744 C CA . SER A 1 100 ? 3.665 -5.375 -6.815 1.00 91.25 100 SER A CA 1
ATOM 745 C C . SER A 1 100 ? 3.180 -5.312 -5.364 1.00 91.25 100 SER A C 1
ATOM 747 O O . SER A 1 100 ? 3.534 -6.117 -4.501 1.00 91.25 100 SER A O 1
ATOM 749 N N . ILE A 1 101 ? 2.337 -4.318 -5.089 1.00 91.62 101 ILE A N 1
ATOM 750 C CA . ILE A 1 101 ? 1.620 -4.201 -3.818 1.00 91.62 101 ILE A CA 1
ATOM 751 C C . ILE A 1 101 ? 0.351 -5.050 -3.910 1.00 91.62 101 ILE A C 1
ATOM 753 O O . ILE A 1 101 ? -0.480 -4.821 -4.791 1.00 91.62 101 ILE A O 1
ATOM 757 N N . SER A 1 102 ? 0.185 -6.001 -2.988 1.00 89.19 102 SER A N 1
ATOM 758 C CA . SER A 1 102 ? -0.989 -6.883 -2.943 1.00 89.19 102 SER A CA 1
ATOM 759 C C . SER A 1 102 ? -2.299 -6.089 -2.874 1.00 89.19 102 SER A C 1
ATOM 761 O O . SER A 1 102 ? -2.464 -5.207 -2.027 1.00 89.19 102 SER A O 1
ATOM 763 N N . GLY A 1 103 ? -3.235 -6.405 -3.774 1.00 88.62 103 GLY A N 1
ATOM 764 C CA . GLY A 1 103 ? -4.541 -5.751 -3.872 1.00 88.62 103 GLY A CA 1
ATOM 765 C C . GLY A 1 103 ? -4.516 -4.322 -4.424 1.00 88.62 103 GLY A C 1
ATOM 766 O O . GLY A 1 103 ? -5.525 -3.624 -4.317 1.00 88.62 103 GLY A O 1
ATOM 767 N N . CYS A 1 104 ? -3.391 -3.871 -4.981 1.00 94.31 104 CYS A N 1
ATOM 768 C CA . CYS A 1 104 ? -3.284 -2.586 -5.659 1.00 94.31 104 CYS A CA 1
ATOM 769 C C . CYS A 1 104 ? -3.575 -2.730 -7.158 1.00 94.31 104 CYS A C 1
ATOM 771 O O . CYS A 1 104 ? -3.103 -3.662 -7.801 1.00 94.31 104 CYS A O 1
ATOM 773 N N . THR A 1 105 ? -4.343 -1.797 -7.718 1.00 93.19 105 THR A N 1
ATOM 774 C CA . THR A 1 105 ? -4.720 -1.779 -9.141 1.00 93.19 105 THR A CA 1
ATOM 775 C C . THR A 1 105 ? -4.094 -0.615 -9.898 1.00 93.19 105 THR A C 1
ATOM 777 O O . THR A 1 105 ? -3.833 -0.736 -11.093 1.00 93.19 105 THR A O 1
ATOM 780 N N . THR A 1 106 ? -3.816 0.502 -9.219 1.00 91.94 106 THR A N 1
ATOM 781 C CA . THR A 1 106 ? -3.144 1.657 -9.819 1.00 91.94 106 THR A CA 1
ATOM 782 C C . THR A 1 106 ? -2.012 2.151 -8.934 1.00 91.94 106 THR A C 1
ATOM 784 O O . THR A 1 106 ? -2.157 2.290 -7.718 1.00 91.94 106 THR A O 1
ATOM 787 N N . TYR A 1 107 ? -0.887 2.466 -9.567 1.00 93.62 107 TYR A N 1
ATOM 788 C CA . TYR A 1 107 ? 0.333 2.922 -8.908 1.00 93.62 107 TYR A CA 1
ATOM 789 C C . TYR A 1 107 ? 0.604 4.384 -9.255 1.00 93.62 107 TYR A C 1
ATOM 791 O O . TYR A 1 107 ? 0.243 4.844 -10.333 1.00 93.62 107 TYR A O 1
ATOM 799 N N . GLY A 1 108 ? 1.212 5.127 -8.337 1.00 93.00 108 GLY A N 1
ATOM 800 C CA . GLY A 1 108 ? 1.713 6.478 -8.564 1.00 93.00 108 GLY A CA 1
ATOM 801 C C . GLY A 1 108 ? 3.159 6.479 -9.058 1.00 93.00 108 GLY A C 1
ATOM 802 O O . GLY A 1 108 ? 3.823 5.444 -9.115 1.00 93.00 108 GLY A O 1
ATOM 803 N N . THR A 1 109 ? 3.679 7.668 -9.357 1.00 91.31 109 THR A N 1
ATOM 804 C CA . THR A 1 109 ? 5.064 7.866 -9.825 1.00 91.31 109 THR A CA 1
ATOM 805 C C . THR A 1 109 ? 6.103 7.471 -8.779 1.00 91.31 109 THR A C 1
ATOM 807 O O . THR A 1 109 ? 7.170 6.979 -9.112 1.00 91.31 109 THR A O 1
ATOM 810 N N . ASN A 1 110 ? 5.775 7.629 -7.496 1.00 88.81 110 ASN A N 1
ATOM 811 C CA . ASN A 1 110 ? 6.669 7.294 -6.384 1.00 88.81 110 ASN A CA 1
ATOM 812 C C . ASN A 1 110 ? 6.596 5.808 -5.989 1.00 88.81 110 ASN A C 1
ATOM 814 O O . ASN A 1 110 ? 7.112 5.431 -4.941 1.00 88.81 110 ASN A O 1
ATOM 818 N N . GLY A 1 111 ? 5.883 4.983 -6.761 1.00 88.69 111 GLY A N 1
ATOM 819 C CA . GLY A 1 111 ? 5.656 3.577 -6.433 1.00 88.69 111 GLY A CA 1
ATOM 820 C C . GLY A 1 111 ? 4.639 3.333 -5.313 1.00 88.69 111 GLY A C 1
ATOM 821 O O . GLY A 1 111 ? 4.540 2.228 -4.789 1.00 88.69 111 GLY A O 1
ATOM 822 N N . THR A 1 112 ? 3.869 4.349 -4.927 1.00 93.31 112 THR A N 1
ATOM 823 C CA . THR A 1 112 ? 2.774 4.198 -3.964 1.00 93.31 112 THR A CA 1
ATOM 824 C C . THR A 1 112 ? 1.504 3.712 -4.649 1.00 93.31 112 THR A C 1
ATOM 826 O O . THR A 1 112 ? 1.247 4.028 -5.809 1.00 93.31 112 THR A O 1
ATOM 829 N N . CYS A 1 113 ? 0.668 2.973 -3.930 1.00 93.81 113 CYS A N 1
ATOM 830 C CA . CYS A 1 113 ? -0.635 2.569 -4.428 1.00 93.81 113 CYS A CA 1
ATOM 831 C C . CYS A 1 113 ? -1.619 3.749 -4.415 1.00 93.81 113 CYS A C 1
ATOM 833 O O . CYS A 1 113 ? -1.939 4.305 -3.362 1.00 93.81 113 CYS A O 1
ATOM 835 N N . THR A 1 114 ? -2.109 4.151 -5.582 1.00 94.00 114 THR A N 1
ATOM 836 C CA . THR A 1 114 ? -3.103 5.228 -5.723 1.00 94.00 114 THR A CA 1
ATOM 837 C C . THR A 1 114 ? -4.530 4.699 -5.783 1.00 94.00 114 THR A C 1
ATOM 839 O O . THR A 1 114 ? -5.465 5.449 -5.511 1.00 94.00 114 THR A O 1
ATOM 842 N N . GLY A 1 115 ? -4.702 3.412 -6.084 1.00 92.94 115 GLY A N 1
ATOM 843 C CA . GLY A 1 115 ? -6.004 2.771 -6.198 1.00 92.94 115 GLY A CA 1
ATOM 844 C C . GLY A 1 115 ? -5.906 1.294 -5.866 1.00 92.94 115 GLY A C 1
ATOM 845 O O . GLY A 1 115 ? -5.065 0.573 -6.400 1.00 92.94 115 GLY A O 1
ATOM 846 N N . CYS A 1 116 ? -6.775 0.849 -4.969 1.00 95.12 116 CYS A N 1
ATOM 847 C CA . CYS A 1 116 ? -6.866 -0.539 -4.544 1.00 95.12 116 CYS A CA 1
ATOM 848 C C . CYS A 1 116 ? -8.010 -1.256 -5.268 1.00 95.12 116 CYS A C 1
ATOM 850 O O . CYS A 1 116 ? -8.856 -0.629 -5.905 1.00 95.12 116 CYS A O 1
ATOM 852 N N . GLU A 1 117 ? -8.029 -2.583 -5.179 1.00 94.62 117 GLU A N 1
ATOM 853 C CA . GLU A 1 117 ? -9.176 -3.390 -5.595 1.00 94.62 117 GLU A CA 1
ATOM 854 C C . GLU A 1 117 ? -10.478 -2.904 -4.927 1.00 94.62 117 GLU A C 1
ATOM 856 O O . GLU A 1 117 ? -10.440 -2.363 -3.815 1.00 94.62 117 GLU A O 1
ATOM 861 N N . PRO A 1 118 ? -11.645 -3.118 -5.564 1.00 93.00 118 PRO A N 1
ATOM 862 C CA . PRO A 1 118 ? -12.929 -2.731 -4.990 1.00 93.00 118 PRO A CA 1
ATOM 863 C C . PRO A 1 118 ? -13.109 -3.238 -3.550 1.00 93.00 118 PRO A C 1
ATOM 865 O O . PRO A 1 118 ? -12.920 -4.419 -3.268 1.00 93.00 118 PRO A O 1
ATOM 868 N N . GLY A 1 119 ? -13.492 -2.336 -2.642 1.00 88.75 119 GLY A N 1
ATOM 869 C CA . GLY A 1 119 ? -13.679 -2.637 -1.215 1.00 88.75 119 GLY A CA 1
ATOM 870 C C . GLY A 1 119 ? -12.416 -2.518 -0.352 1.00 88.75 119 GLY A C 1
ATOM 871 O O . GLY A 1 119 ? -12.489 -2.748 0.855 1.00 88.75 119 GLY A O 1
ATOM 872 N N . LYS A 1 120 ? -11.272 -2.140 -0.935 1.00 92.88 120 LYS A N 1
ATOM 873 C CA . LYS A 1 120 ? -10.030 -1.856 -0.208 1.00 92.88 120 LYS A CA 1
ATOM 874 C C . LYS A 1 120 ? -9.630 -0.387 -0.331 1.00 92.88 120 LYS A C 1
ATOM 876 O O . LYS A 1 120 ? -9.937 0.276 -1.319 1.00 92.88 120 LYS A O 1
ATOM 881 N N . ILE A 1 121 ? -8.895 0.097 0.663 1.00 92.19 121 ILE A N 1
ATOM 882 C CA . ILE A 1 121 ? -8.320 1.440 0.720 1.00 92.19 121 ILE A CA 1
ATOM 883 C C . ILE A 1 121 ? -6.798 1.374 0.903 1.00 92.19 121 ILE A C 1
ATOM 885 O O . ILE A 1 121 ? -6.290 0.427 1.516 1.00 92.19 121 ILE A O 1
ATOM 889 N N . PRO A 1 122 ? -6.051 2.365 0.386 1.00 92.31 122 PRO A N 1
ATOM 890 C CA . PRO A 1 122 ? -4.625 2.468 0.646 1.00 92.31 122 PRO A CA 1
ATOM 891 C C . PRO A 1 122 ? -4.386 2.845 2.114 1.00 92.31 122 PRO A C 1
ATOM 893 O O . PRO A 1 122 ? -4.960 3.803 2.632 1.00 92.31 122 PRO A O 1
ATOM 896 N N . VAL A 1 123 ? -3.510 2.098 2.779 1.00 92.19 123 VAL A N 1
ATOM 897 C CA . VAL A 1 123 ? -3.103 2.306 4.175 1.00 92.19 123 VAL A CA 1
ATOM 898 C C . VAL A 1 123 ? -1.577 2.388 4.278 1.00 92.19 123 VAL A C 1
ATOM 900 O O . VAL A 1 123 ? -0.865 2.178 3.293 1.00 92.19 123 VAL A O 1
ATOM 903 N N . ASN A 1 124 ? -1.060 2.740 5.461 1.00 89.88 124 ASN A N 1
ATOM 904 C CA . ASN A 1 124 ? 0.382 2.834 5.743 1.00 89.88 124 ASN A CA 1
ATOM 905 C C . ASN A 1 124 ? 1.151 3.727 4.757 1.00 89.88 124 ASN A C 1
ATOM 907 O O . ASN A 1 124 ? 2.192 3.343 4.225 1.00 89.88 124 ASN A O 1
ATOM 911 N N . GLY A 1 125 ? 0.610 4.912 4.459 1.00 86.62 125 GLY A N 1
ATOM 912 C CA . GLY A 1 125 ? 1.214 5.809 3.471 1.00 86.62 125 GLY A CA 1
ATOM 913 C C . GLY A 1 125 ? 1.182 5.235 2.053 1.00 86.62 125 GLY A C 1
ATOM 914 O O . GLY A 1 125 ? 2.127 5.429 1.295 1.00 86.62 125 GLY A O 1
ATOM 915 N N . ASN A 1 126 ? 0.104 4.523 1.711 1.00 90.12 126 ASN A N 1
ATOM 916 C CA . ASN A 1 126 ? -0.161 3.965 0.385 1.00 90.12 126 ASN A CA 1
ATOM 917 C C . ASN A 1 126 ? 0.788 2.824 -0.019 1.00 90.12 126 ASN A C 1
ATOM 919 O O . ASN A 1 126 ? 1.022 2.592 -1.203 1.00 90.12 126 ASN A O 1
ATOM 923 N N . THR A 1 127 ? 1.329 2.095 0.953 1.00 90.19 127 THR A N 1
ATOM 924 C CA . THR A 1 127 ? 2.225 0.948 0.715 1.00 90.19 127 THR A CA 1
ATOM 925 C C . THR A 1 127 ? 1.507 -0.397 0.816 1.00 90.19 127 THR A C 1
ATOM 927 O O . THR A 1 127 ? 2.081 -1.442 0.520 1.00 90.19 127 THR A O 1
ATOM 930 N N . THR A 1 128 ? 0.239 -0.399 1.229 1.00 92.44 128 THR A N 1
ATOM 931 C CA . THR A 1 128 ? -0.577 -1.607 1.383 1.00 92.44 128 THR A CA 1
ATOM 932 C C . THR A 1 128 ? -2.037 -1.273 1.102 1.00 92.44 128 THR A C 1
ATOM 934 O O . THR A 1 128 ? -2.493 -0.184 1.447 1.00 92.44 128 THR A O 1
ATOM 937 N N . CYS A 1 129 ? -2.778 -2.201 0.499 1.00 93.25 129 CYS A N 1
ATOM 938 C CA . CYS A 1 129 ? -4.228 -2.108 0.355 1.00 93.25 129 CYS A CA 1
ATOM 939 C C . CYS A 1 129 ? -4.910 -2.999 1.390 1.00 93.25 129 CYS A C 1
ATOM 941 O O . CYS A 1 129 ? -4.662 -4.202 1.435 1.00 93.25 129 CYS A O 1
ATOM 943 N N . ALA A 1 130 ? -5.789 -2.415 2.198 1.00 93.00 130 ALA A N 1
ATOM 944 C CA . ALA A 1 130 ? -6.515 -3.107 3.257 1.00 93.00 130 ALA A CA 1
ATOM 945 C C . ALA A 1 130 ? -8.021 -2.922 3.087 1.00 93.00 130 ALA A C 1
ATOM 947 O O . ALA A 1 130 ? -8.457 -1.928 2.512 1.00 93.00 130 ALA A O 1
ATOM 948 N N . VAL A 1 131 ? -8.820 -3.853 3.605 1.00 91.25 131 VAL A N 1
ATOM 949 C CA . VAL A 1 131 ? -10.268 -3.632 3.721 1.00 91.25 131 VAL A CA 1
ATOM 950 C C . VAL A 1 131 ? -10.493 -2.464 4.677 1.00 91.25 131 VAL A C 1
ATOM 952 O O . VAL A 1 131 ? -9.846 -2.379 5.722 1.00 91.25 131 VAL A O 1
ATOM 955 N N . GLU A 1 132 ? -11.381 -1.543 4.311 1.00 89.19 132 GLU A N 1
ATOM 956 C CA . GLU A 1 132 ? -11.695 -0.411 5.178 1.00 89.19 132 GLU A CA 1
ATOM 957 C C . GLU A 1 132 ? -12.405 -0.898 6.446 1.00 89.19 132 GLU A C 1
ATOM 959 O O . GLU A 1 132 ? -13.534 -1.386 6.396 1.00 89.19 132 GLU A O 1
ATOM 964 N N . ILE A 1 133 ? -11.739 -0.740 7.591 1.00 90.19 133 ILE A N 1
ATOM 965 C CA . ILE A 1 133 ? -12.298 -1.036 8.910 1.00 90.19 133 ILE A CA 1
ATOM 966 C C . ILE A 1 133 ? -12.761 0.287 9.541 1.00 90.19 133 ILE A C 1
ATOM 968 O O . ILE A 1 133 ? -11.925 1.146 9.865 1.00 90.19 133 ILE A O 1
ATOM 972 N N . PRO A 1 134 ? -14.079 0.483 9.749 1.00 90.00 134 PRO A N 1
ATOM 973 C CA . PRO A 1 134 ? -14.608 1.680 10.389 1.00 90.00 134 PRO A CA 1
ATOM 974 C C . PRO A 1 134 ? -13.946 1.923 11.743 1.00 90.00 134 PRO A C 1
ATOM 976 O O . PRO A 1 134 ? -13.797 1.006 12.541 1.00 90.00 134 PRO A O 1
ATOM 979 N N . ASN A 1 135 ? -13.574 3.173 12.022 1.00 91.50 135 ASN A N 1
ATOM 980 C CA . ASN A 1 135 ? -12.930 3.595 13.276 1.00 91.50 135 ASN A CA 1
ATOM 981 C C . ASN A 1 135 ? -11.560 2.964 13.570 1.00 91.50 135 ASN A C 1
ATOM 983 O O . ASN A 1 135 ? -11.056 3.110 14.687 1.00 91.50 135 ASN A O 1
ATOM 987 N N . CYS A 1 136 ? -10.918 2.347 12.579 1.00 93.69 136 CYS A N 1
ATOM 988 C CA . CYS A 1 136 ? -9.520 1.966 12.698 1.00 93.69 136 CYS A CA 1
ATOM 989 C C . CYS A 1 136 ? -8.617 3.212 12.770 1.00 93.69 136 CYS A C 1
ATOM 991 O O . CYS A 1 136 ? -8.807 4.187 12.036 1.00 93.69 136 CYS A O 1
ATOM 993 N N . GLY A 1 137 ? -7.677 3.207 13.711 1.00 92.25 137 GLY A N 1
ATOM 994 C CA . GLY A 1 137 ? -6.682 4.255 13.933 1.00 92.25 137 GLY A CA 1
ATOM 995 C C . GLY A 1 137 ? -5.347 3.955 13.253 1.00 92.25 137 GLY A C 1
ATOM 996 O O . GLY A 1 137 ? -4.741 4.870 12.699 1.00 92.25 137 GLY A O 1
ATOM 997 N N . SER A 1 138 ? -4.914 2.691 13.243 1.00 92.25 138 SER A N 1
ATOM 998 C CA . SER A 1 138 ? -3.713 2.244 12.530 1.00 92.25 138 SER A CA 1
ATOM 999 C C . SER A 1 138 ? -3.881 0.840 11.956 1.00 92.25 138 SER A C 1
ATOM 1001 O O . SER A 1 138 ? -4.538 -0.011 12.555 1.00 92.25 138 SER A O 1
ATOM 1003 N N . TYR A 1 139 ? -3.243 0.595 10.814 1.00 93.19 139 TYR A N 1
ATOM 1004 C CA . TYR A 1 139 ? -3.193 -0.711 10.166 1.00 93.19 139 TYR A CA 1
ATOM 1005 C C . TYR A 1 139 ? -1.796 -1.320 10.319 1.00 93.19 139 TYR A C 1
ATOM 1007 O O . TYR A 1 139 ? -0.795 -0.608 10.328 1.00 93.19 139 TYR A O 1
ATOM 1015 N N . SER A 1 140 ? -1.729 -2.643 10.405 1.00 90.62 140 SER A N 1
ATOM 1016 C CA . SER A 1 140 ? -0.495 -3.413 10.335 1.00 90.62 140 SER A CA 1
ATOM 1017 C C . SER A 1 140 ? 0.068 -3.401 8.912 1.00 90.62 140 SER A C 1
ATOM 1019 O O . SER A 1 140 ? -0.616 -3.039 7.950 1.00 90.62 140 SER A O 1
ATOM 1021 N N . THR A 1 141 ? 1.295 -3.893 8.744 1.00 86.12 141 THR A N 1
ATOM 1022 C CA . THR A 1 141 ? 1.923 -4.094 7.424 1.00 86.12 141 THR A CA 1
ATOM 1023 C C . THR A 1 141 ? 1.173 -5.081 6.525 1.00 86.12 141 THR A C 1
ATOM 1025 O O . THR A 1 141 ? 1.353 -5.059 5.314 1.00 86.12 141 THR A O 1
ATOM 1028 N N . THR A 1 142 ? 0.319 -5.933 7.096 1.00 85.31 142 THR A N 1
ATOM 1029 C CA . THR A 1 142 ? -0.529 -6.881 6.359 1.00 85.31 142 THR A CA 1
ATOM 1030 C C . THR A 1 142 ? -1.931 -6.338 6.078 1.00 85.31 142 THR A C 1
ATOM 1032 O O . THR A 1 142 ? -2.740 -7.038 5.477 1.00 85.31 142 THR A O 1
ATOM 1035 N N . GLY A 1 143 ? -2.232 -5.104 6.497 1.00 86.44 143 GLY A N 1
ATOM 1036 C CA . GLY A 1 143 ? -3.537 -4.478 6.290 1.00 86.44 143 GLY A CA 1
ATOM 1037 C C . GLY A 1 143 ? -4.604 -4.870 7.317 1.00 86.44 143 GLY A C 1
ATOM 1038 O O . GLY A 1 143 ? -5.789 -4.720 7.041 1.00 86.44 143 GLY A O 1
ATOM 1039 N N . VAL A 1 144 ? -4.212 -5.350 8.499 1.00 89.25 144 VAL A N 1
ATOM 1040 C CA . VAL A 1 144 ? -5.135 -5.643 9.612 1.00 89.25 144 VAL A CA 1
ATOM 1041 C C . VAL A 1 144 ? -5.196 -4.441 10.550 1.00 89.25 144 VAL A C 1
ATOM 1043 O O . VAL A 1 144 ? -4.173 -3.806 10.780 1.00 89.25 144 VAL A O 1
ATOM 1046 N N . CYS A 1 145 ? -6.357 -4.112 11.118 1.00 91.75 145 CYS A N 1
ATOM 1047 C CA . CYS A 1 145 ? -6.425 -3.032 12.102 1.00 91.75 145 CYS A CA 1
ATOM 1048 C C . CYS A 1 145 ? -5.656 -3.403 13.381 1.00 91.75 145 CYS A C 1
ATOM 1050 O O . CYS A 1 145 ? -5.993 -4.372 14.055 1.00 91.75 145 CYS A O 1
ATOM 1052 N N . GLU A 1 146 ? -4.623 -2.631 13.718 1.00 91.44 146 GLU A N 1
ATOM 1053 C CA . GLU A 1 146 ? -3.786 -2.855 14.904 1.00 91.44 146 GLU A CA 1
ATOM 1054 C C . GLU A 1 146 ? -4.278 -2.037 16.102 1.00 91.44 146 GLU A C 1
ATOM 1056 O O . GLU A 1 146 ? -4.234 -2.491 17.245 1.00 91.44 146 GLU A O 1
ATOM 1061 N N . SER A 1 147 ? -4.783 -0.829 15.847 1.00 91.25 147 SER A N 1
ATOM 1062 C CA . SER A 1 147 ? -5.355 0.014 16.889 1.00 91.25 147 SER A CA 1
ATOM 1063 C C . SER A 1 147 ? -6.597 0.735 16.398 1.00 91.25 147 SER A C 1
ATOM 1065 O O . SER A 1 147 ? -6.660 1.206 15.263 1.00 91.25 147 SER A O 1
ATOM 1067 N N . CYS A 1 148 ? -7.592 0.842 17.273 1.00 94.25 148 CYS A N 1
ATOM 1068 C CA . CYS A 1 148 ? -8.793 1.623 17.019 1.00 94.25 148 CYS A CA 1
ATOM 1069 C C . CYS A 1 148 ? -8.597 3.084 17.435 1.00 94.25 148 CYS A C 1
ATOM 1071 O O . CYS A 1 148 ? -7.784 3.400 18.307 1.00 94.25 148 CYS A O 1
ATOM 1073 N N . LYS A 1 149 ? -9.377 3.989 16.838 1.00 94.44 149 LYS A N 1
ATOM 1074 C CA . LYS A 1 149 ? -9.422 5.398 17.249 1.00 94.44 149 LYS A CA 1
ATOM 1075 C C . LYS A 1 149 ? -9.842 5.524 18.718 1.00 94.44 149 LYS A C 1
ATOM 1077 O O . LYS A 1 149 ? -10.546 4.673 19.260 1.00 94.44 149 LYS A O 1
ATOM 1082 N N . THR A 1 150 ? -9.457 6.625 19.359 1.00 93.06 150 THR A N 1
ATOM 1083 C CA . THR A 1 150 ? -9.835 6.920 20.749 1.00 93.06 150 THR A CA 1
ATOM 1084 C C . THR A 1 150 ? -11.345 6.788 20.957 1.00 93.06 150 THR A C 1
ATOM 1086 O O . THR A 1 150 ? -12.130 7.387 20.225 1.00 93.06 150 THR A O 1
ATOM 1089 N N . GLY A 1 151 ? -11.747 6.019 21.972 1.00 88.25 151 GLY A N 1
ATOM 1090 C CA . GLY A 1 151 ? -13.157 5.730 22.258 1.00 88.25 151 GLY A CA 1
ATOM 1091 C C . GLY A 1 151 ? -13.712 4.487 21.557 1.00 88.25 151 GLY A C 1
ATOM 1092 O O . GLY A 1 151 ? -14.889 4.195 21.742 1.00 88.25 151 GLY A O 1
ATOM 1093 N N . TYR A 1 152 ? -12.884 3.746 20.815 1.00 91.50 152 TYR A N 1
ATOM 1094 C CA . TYR A 1 152 ? -13.234 2.470 20.191 1.00 91.50 152 TYR A CA 1
ATOM 1095 C C . TYR A 1 152 ? -12.331 1.335 20.690 1.00 91.50 152 TYR A C 1
ATOM 1097 O O . TYR A 1 152 ? -11.174 1.557 21.050 1.00 91.50 152 TYR A O 1
ATOM 1105 N N . SER A 1 153 ? -12.872 0.119 20.725 1.00 88.56 153 SER A N 1
ATOM 1106 C CA . SER A 1 153 ? -12.190 -1.117 21.118 1.00 88.56 153 SER A CA 1
ATOM 1107 C C . SER A 1 153 ? -12.198 -2.102 19.953 1.00 88.56 153 SER A C 1
ATOM 1109 O O . SER A 1 153 ? -13.203 -2.218 19.252 1.00 88.56 153 SER A O 1
ATOM 1111 N N . PHE A 1 154 ? -11.085 -2.807 19.747 1.00 89.62 154 PHE A N 1
ATOM 1112 C CA . PHE A 1 154 ? -10.985 -3.823 18.701 1.00 89.62 154 PHE A CA 1
ATOM 1113 C C . PHE A 1 154 ? -11.674 -5.109 19.152 1.00 89.62 154 PHE A C 1
ATOM 1115 O O . PHE A 1 154 ? -11.376 -5.636 20.226 1.00 89.62 154 PHE A O 1
ATOM 1122 N N . VAL A 1 155 ? -12.588 -5.612 18.330 1.00 87.94 155 VAL A N 1
ATOM 1123 C CA . VAL A 1 155 ? -13.275 -6.884 18.540 1.00 87.94 155 VAL A CA 1
ATOM 1124 C C . VAL A 1 155 ? -12.646 -7.906 17.613 1.00 87.94 155 VAL A C 1
ATOM 1126 O O . VAL A 1 155 ? -12.884 -7.879 16.411 1.00 87.94 155 VAL A O 1
ATOM 1129 N N . THR A 1 156 ? -11.856 -8.820 18.174 1.00 83.81 156 THR A N 1
ATOM 1130 C CA . THR A 1 156 ? -11.124 -9.834 17.401 1.00 83.81 156 THR A CA 1
ATOM 1131 C C . THR A 1 156 ? -12.042 -10.748 16.598 1.00 83.81 156 THR A C 1
ATOM 1133 O O . THR A 1 156 ? -11.705 -11.089 15.476 1.00 83.81 156 THR A O 1
ATOM 1136 N N . GLU A 1 157 ? -13.202 -11.118 17.146 1.00 81.50 157 GLU A N 1
ATOM 1137 C CA . GLU A 1 157 ? -14.155 -12.026 16.486 1.00 81.50 157 GLU A CA 1
ATOM 1138 C C . GLU A 1 157 ? -14.805 -11.401 15.243 1.00 81.50 157 GLU A C 1
ATOM 1140 O O . GLU A 1 157 ? -15.136 -12.093 14.288 1.00 81.50 157 GLU A O 1
ATOM 1145 N N . ALA A 1 158 ? -15.000 -10.082 15.271 1.00 80.94 158 ALA A N 1
ATOM 1146 C CA . ALA A 1 158 ? -15.643 -9.334 14.198 1.00 80.94 158 ALA A CA 1
ATOM 1147 C C . ALA A 1 158 ? -14.634 -8.645 13.267 1.00 80.94 158 ALA A C 1
ATOM 1149 O O . ALA A 1 158 ? -15.037 -8.126 12.235 1.00 80.94 158 ALA A O 1
ATOM 1150 N N . GLU A 1 159 ? -13.355 -8.584 13.659 1.00 86.62 159 GLU A N 1
ATOM 1151 C CA . GLU A 1 159 ? -12.288 -7.793 13.024 1.00 86.62 159 GLU A CA 1
ATOM 1152 C C . GLU A 1 159 ? -12.642 -6.300 12.852 1.00 86.62 159 GLU A C 1
ATOM 1154 O O . GLU A 1 159 ? -12.214 -5.630 11.911 1.00 86.62 159 GLU A O 1
ATOM 1159 N N . LEU A 1 160 ? -13.421 -5.750 13.789 1.00 89.75 160 LEU A N 1
ATOM 1160 C CA . LEU A 1 160 ? -13.966 -4.392 13.719 1.00 89.75 160 LEU A CA 1
ATOM 1161 C C . LEU A 1 160 ? -13.633 -3.568 14.965 1.00 89.75 160 LEU A C 1
ATOM 1163 O O . LEU A 1 160 ? -13.468 -4.088 16.070 1.00 89.75 160 LEU A O 1
ATOM 1167 N N . CYS A 1 161 ? -13.596 -2.248 14.790 1.00 91.81 161 CYS A N 1
ATOM 1168 C CA . CYS A 1 161 ? -13.502 -1.292 15.887 1.00 91.81 161 CYS A CA 1
ATOM 1169 C C . CYS A 1 161 ? -14.894 -0.803 16.287 1.00 91.81 161 CYS A C 1
ATOM 1171 O O . CYS A 1 161 ? -15.538 -0.040 15.562 1.00 91.81 161 CYS A O 1
ATOM 1173 N N . VAL A 1 162 ? -15.341 -1.205 17.474 1.00 90.31 162 VAL A N 1
ATOM 1174 C CA . VAL A 1 162 ? -16.674 -0.878 18.004 1.00 90.31 162 VAL A CA 1
ATOM 1175 C C . VAL A 1 162 ? -16.564 0.166 19.115 1.00 90.31 162 VAL A C 1
ATOM 1177 O O . VAL A 1 162 ? -15.504 0.268 19.739 1.00 90.31 162 VAL A O 1
ATOM 1180 N N . PRO A 1 163 ? -17.604 0.980 19.371 1.00 88.69 163 PRO A N 1
ATOM 1181 C CA . PRO A 1 163 ? -17.572 1.956 20.455 1.00 88.69 163 PRO A CA 1
ATOM 1182 C C . PRO A 1 163 ? -17.221 1.291 21.789 1.00 88.69 163 PRO A C 1
ATOM 1184 O O . PRO A 1 163 ? -17.814 0.284 22.171 1.00 88.69 163 PRO A O 1
ATOM 1187 N N . THR A 1 164 ? -16.256 1.854 22.513 1.00 87.88 164 THR A N 1
ATOM 1188 C CA . THR A 1 164 ? -15.815 1.305 23.795 1.00 87.88 164 THR A CA 1
ATOM 1189 C C . THR A 1 164 ? -16.935 1.417 24.821 1.00 87.88 164 THR A C 1
ATOM 1191 O O . THR A 1 164 ? -17.307 2.514 25.243 1.00 87.88 164 THR A O 1
ATOM 1194 N N . ILE A 1 165 ? -17.425 0.271 25.288 1.00 86.44 165 ILE A N 1
ATOM 1195 C CA . ILE A 1 165 ? -18.403 0.201 26.370 1.00 86.44 165 ILE A CA 1
ATOM 1196 C C . ILE A 1 165 ? -17.636 0.200 27.694 1.00 86.44 165 ILE A C 1
ATOM 1198 O O . ILE A 1 165 ? -16.872 -0.718 28.000 1.00 86.44 165 ILE A O 1
ATOM 1202 N N . SER A 1 166 ? -17.822 1.252 28.497 1.00 86.12 166 SER A N 1
ATOM 1203 C CA . SER A 1 166 ? -17.144 1.382 29.791 1.00 86.12 166 SER A CA 1
ATOM 1204 C C . SER A 1 166 ? -17.472 0.195 30.692 1.00 86.12 166 SER A C 1
ATOM 1206 O O . SER A 1 166 ? -18.640 -0.093 30.938 1.00 86.12 166 SER A O 1
ATOM 1208 N N . GLY A 1 167 ? -16.442 -0.491 31.188 1.00 84.00 167 GLY A N 1
ATOM 1209 C CA . GLY A 1 167 ? -16.618 -1.668 32.033 1.00 84.00 167 GLY A CA 1
ATOM 1210 C C . GLY A 1 167 ? -16.934 -2.954 31.269 1.00 84.00 167 GLY A C 1
ATOM 1211 O O . GLY A 1 167 ? -17.235 -3.946 31.920 1.00 84.00 167 GLY A O 1
ATOM 1212 N N . CYS A 1 168 ? -16.849 -2.977 29.936 1.00 87.44 168 CYS A N 1
ATOM 1213 C CA . CYS A 1 168 ? -16.950 -4.211 29.162 1.00 87.44 168 CYS A CA 1
ATOM 1214 C C . CYS A 1 168 ? -15.604 -4.945 29.086 1.00 87.44 168 CYS A C 1
ATOM 1216 O O . CYS A 1 168 ? -14.560 -4.322 28.902 1.00 87.44 168 CYS A O 1
ATOM 1218 N N . ALA A 1 169 ? -15.631 -6.267 29.245 1.00 87.25 169 ALA A N 1
ATOM 1219 C CA . ALA A 1 169 ? -14.468 -7.145 29.140 1.00 87.25 169 ALA A CA 1
ATOM 1220 C C . ALA A 1 169 ? -14.483 -7.994 27.861 1.00 87.25 169 ALA A C 1
ATOM 1222 O O . ALA A 1 169 ? -13.419 -8.287 27.326 1.00 87.25 169 ALA A O 1
ATOM 1223 N N . ILE A 1 170 ? -15.664 -8.409 27.392 1.00 85.31 170 ILE A N 1
ATOM 1224 C CA . ILE A 1 170 ? -15.822 -9.282 26.220 1.00 85.31 170 ILE A CA 1
ATOM 1225 C C . ILE A 1 170 ? -16.960 -8.745 25.358 1.00 85.31 170 ILE A C 1
ATOM 1227 O O . ILE A 1 170 ? -18.053 -8.508 25.877 1.00 85.31 170 ILE A O 1
ATOM 1231 N N . TYR A 1 171 ? -16.701 -8.608 24.061 1.00 87.81 171 TYR A N 1
ATOM 1232 C CA . TYR A 1 171 ? -17.674 -8.210 23.046 1.00 87.81 171 TYR A CA 1
ATOM 1233 C C . TYR A 1 171 ? -18.140 -9.428 22.233 1.00 87.81 171 TYR A C 1
ATOM 1235 O O . TYR A 1 171 ? -17.402 -10.408 22.123 1.00 87.81 171 TYR A O 1
ATOM 1243 N N . ASP A 1 172 ? -19.354 -9.376 21.687 1.00 85.81 172 ASP A N 1
ATOM 1244 C CA . ASP A 1 172 ? -19.836 -10.331 20.681 1.00 85.81 172 ASP A CA 1
ATOM 1245 C C . ASP A 1 172 ? -19.350 -9.957 19.264 1.00 85.81 172 ASP A C 1
ATOM 1247 O O . ASP A 1 172 ? -18.672 -8.947 19.069 1.00 85.81 172 ASP A O 1
ATOM 1251 N N . ALA A 1 173 ? -19.739 -10.747 18.258 1.00 83.81 173 ALA A N 1
ATOM 1252 C CA . ALA A 1 173 ? -19.395 -10.515 16.852 1.00 83.81 173 ALA A CA 1
ATOM 1253 C C . ALA A 1 173 ? -20.018 -9.241 16.233 1.00 83.81 173 ALA A C 1
ATOM 1255 O O . ALA A 1 173 ? -19.702 -8.892 15.100 1.00 83.81 173 ALA A O 1
ATOM 1256 N N . VAL A 1 174 ? -20.913 -8.548 16.944 1.00 80.69 174 VAL A N 1
ATOM 1257 C CA . VAL A 1 174 ? -21.603 -7.331 16.480 1.00 80.69 174 VAL A CA 1
ATOM 1258 C C . VAL A 1 174 ? -21.152 -6.091 17.275 1.00 80.69 174 VAL A C 1
ATOM 126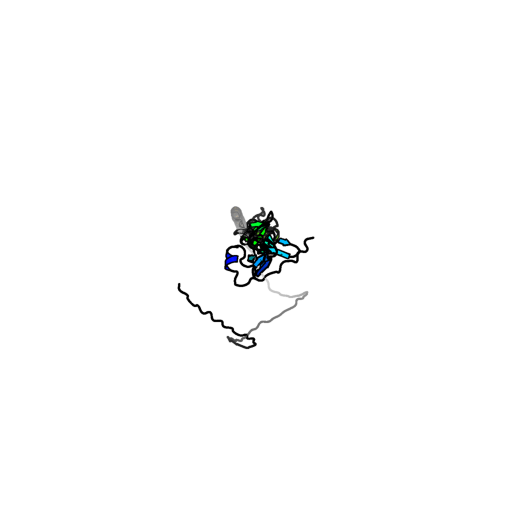0 O O . VAL A 1 174 ? -21.503 -4.966 16.925 1.00 80.69 174 VAL A O 1
ATOM 1263 N N . GLY A 1 175 ? -20.334 -6.263 18.320 1.00 82.00 175 GLY A N 1
ATOM 1264 C CA . GLY A 1 175 ? -19.859 -5.186 19.190 1.00 82.00 175 GLY A CA 1
ATOM 1265 C C . GLY A 1 175 ? -20.700 -4.936 20.441 1.00 82.00 175 GLY A C 1
ATOM 1266 O O . GLY A 1 175 ? -20.495 -3.929 21.120 1.00 82.00 175 GLY A O 1
ATOM 1267 N N . THR A 1 176 ? -21.628 -5.829 20.774 1.00 85.56 176 THR A N 1
ATOM 1268 C CA . THR A 1 176 ? -22.396 -5.798 22.023 1.00 85.56 176 THR A CA 1
ATOM 1269 C C . THR A 1 176 ? -21.546 -6.334 23.165 1.00 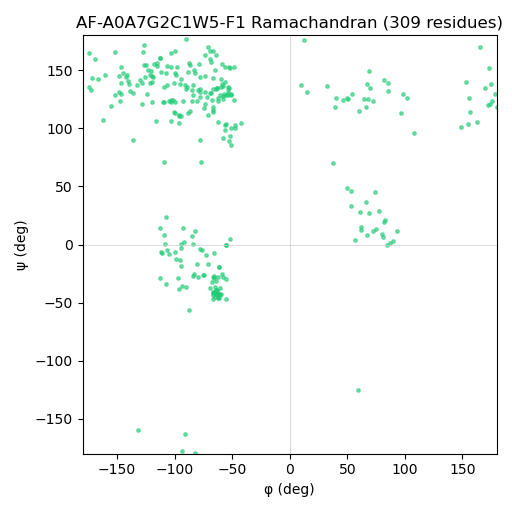85.56 176 THR A C 1
ATOM 1271 O O . THR A 1 176 ? -20.777 -7.280 22.992 1.00 85.56 176 THR A O 1
ATOM 1274 N N . CYS A 1 177 ? -21.691 -5.773 24.365 1.00 86.38 177 CYS A N 1
ATOM 1275 C CA . CYS A 1 177 ? -20.985 -6.312 25.517 1.00 86.38 177 CYS A CA 1
ATOM 1276 C C . CYS A 1 177 ? -21.620 -7.635 25.967 1.00 86.38 177 CYS A C 1
ATOM 1278 O O . CYS A 1 177 ? -22.784 -7.660 26.354 1.00 86.38 177 CYS A O 1
ATOM 1280 N N . MET A 1 178 ? -20.856 -8.728 25.977 1.00 86.38 178 MET A N 1
ATOM 1281 C CA . MET A 1 178 ? -21.316 -10.002 26.542 1.00 86.38 178 MET A CA 1
ATOM 1282 C C . MET A 1 178 ? -20.972 -10.143 28.020 1.00 86.38 178 MET A C 1
ATOM 1284 O O . MET A 1 178 ? -21.728 -10.737 28.787 1.00 86.38 178 MET A O 1
ATOM 1288 N N . ASN A 1 179 ? -19.807 -9.635 28.424 1.00 87.06 179 ASN A N 1
ATOM 1289 C CA . ASN A 1 179 ? -19.331 -9.778 29.791 1.00 87.06 179 ASN A CA 1
ATOM 1290 C C . ASN A 1 179 ? -18.691 -8.488 30.280 1.00 87.06 179 ASN A C 1
ATOM 1292 O O . ASN A 1 179 ? -17.824 -7.924 29.612 1.00 87.06 179 ASN A O 1
ATOM 1296 N N . CYS A 1 180 ? -19.083 -8.058 31.473 1.00 88.69 180 CYS A N 1
ATOM 1297 C CA . CYS A 1 180 ? -18.505 -6.890 32.113 1.00 88.69 180 CYS A CA 1
ATOM 1298 C C . CYS A 1 180 ? -17.247 -7.254 32.912 1.00 88.69 180 CYS A C 1
ATOM 1300 O O . CYS A 1 180 ? -17.085 -8.371 33.403 1.00 88.69 180 CYS A O 1
ATOM 1302 N N . SER A 1 181 ? -16.359 -6.282 33.085 1.00 88.38 181 SER A N 1
ATOM 1303 C CA . SER A 1 181 ? -15.200 -6.384 33.959 1.00 88.38 181 SER A CA 1
ATOM 1304 C C . SER A 1 181 ? -15.612 -6.474 35.433 1.00 88.38 181 SER A C 1
ATOM 1306 O O . SER A 1 181 ? -16.760 -6.224 35.822 1.00 88.38 181 SER A O 1
ATOM 1308 N N . ALA A 1 182 ? -14.659 -6.851 36.287 1.00 82.38 182 ALA A N 1
ATOM 1309 C CA . ALA A 1 182 ? -14.901 -6.968 37.718 1.00 82.38 182 ALA A CA 1
ATOM 1310 C C . ALA A 1 182 ? -15.496 -5.662 38.285 1.00 82.38 182 ALA A C 1
ATOM 1312 O O . ALA A 1 182 ? -14.968 -4.576 38.050 1.00 82.38 182 ALA A O 1
ATOM 1313 N N . ASN A 1 183 ? -16.561 -5.789 39.085 1.00 82.12 183 ASN A N 1
ATOM 1314 C CA . ASN A 1 183 ? -17.365 -4.704 39.679 1.00 82.12 183 ASN A CA 1
ATOM 1315 C C . ASN A 1 183 ? -18.421 -4.053 38.779 1.00 82.12 183 ASN A C 1
ATOM 1317 O O . ASN A 1 183 ? -19.078 -3.117 39.233 1.00 82.12 183 ASN A O 1
ATOM 1321 N N . PHE A 1 184 ? -18.653 -4.561 37.573 1.00 8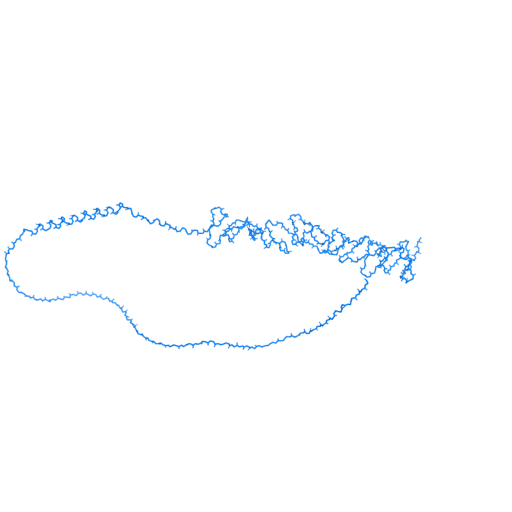5.81 184 PHE A N 1
ATOM 1322 C CA . PHE A 1 184 ? -19.746 -4.116 36.715 1.00 85.81 184 PHE A CA 1
ATOM 1323 C C . PHE A 1 184 ? -20.765 -5.245 36.475 1.00 85.81 184 PHE A C 1
ATOM 1325 O O . PHE A 1 184 ? -20.456 -6.425 36.651 1.00 85.81 184 PHE A O 1
ATOM 1332 N N . VAL A 1 185 ? -22.008 -4.891 36.149 1.00 84.81 185 VAL A N 1
ATOM 1333 C CA . VAL A 1 185 ? -23.099 -5.816 35.805 1.00 84.81 185 VAL A CA 1
ATOM 1334 C C . VAL A 1 185 ? -23.700 -5.372 34.482 1.00 84.81 185 VAL A C 1
ATOM 1336 O O . VAL A 1 185 ? -23.859 -4.172 34.251 1.00 84.81 185 VAL A O 1
ATOM 1339 N N . LEU A 1 186 ? -24.015 -6.342 33.626 1.00 83.31 186 LEU A N 1
ATOM 1340 C CA . LEU A 1 186 ? -24.664 -6.090 32.348 1.00 83.31 186 LEU A CA 1
ATOM 1341 C C . LEU A 1 186 ? -26.043 -5.464 32.600 1.00 83.31 186 LEU A C 1
ATOM 1343 O O . LEU A 1 186 ? -26.855 -6.035 33.333 1.00 83.31 186 LEU A O 1
ATOM 1347 N N . SER A 1 187 ? -26.294 -4.285 32.033 1.00 79.88 187 SER A N 1
ATOM 1348 C CA . SER A 1 187 ? -27.606 -3.641 32.107 1.00 79.88 187 SER A CA 1
ATOM 1349 C C . SER A 1 187 ? -28.633 -4.436 31.292 1.00 79.88 187 SER A C 1
ATOM 1351 O O . SER A 1 187 ? -28.282 -5.172 30.367 1.00 79.88 187 SER A O 1
ATOM 1353 N N . ALA A 1 188 ? -29.921 -4.292 31.615 1.00 69.06 188 ALA A N 1
ATOM 1354 C CA . ALA A 1 188 ? -31.005 -5.039 30.965 1.00 69.06 188 ALA A CA 1
ATOM 1355 C C . ALA A 1 188 ? -31.121 -4.760 29.452 1.00 69.06 188 ALA A C 1
ATOM 1357 O O . ALA A 1 188 ? -31.694 -5.563 28.722 1.00 69.06 188 ALA A O 1
ATOM 1358 N N . SER A 1 189 ? -30.556 -3.645 28.980 1.00 67.06 189 SER A N 1
ATOM 1359 C CA . SER A 1 189 ? -30.464 -3.281 27.564 1.00 67.06 189 SER A CA 1
ATOM 1360 C C . SER A 1 189 ? -29.267 -3.904 26.829 1.00 67.06 189 SER A C 1
ATOM 1362 O O . SER A 1 189 ? -29.091 -3.606 25.655 1.00 67.06 189 SER A O 1
ATOM 1364 N N . GLN A 1 190 ? -28.431 -4.712 27.501 1.00 65.06 190 GLN A N 1
ATOM 1365 C CA . GLN A 1 190 ? -27.214 -5.370 26.981 1.00 65.06 190 GLN A CA 1
ATOM 1366 C C . GLN A 1 190 ? -26.138 -4.440 26.378 1.00 65.06 190 GLN A C 1
ATOM 1368 O O . GLN A 1 190 ? -25.087 -4.905 25.952 1.00 65.06 190 GLN A O 1
ATOM 1373 N N . ASN A 1 191 ? -26.333 -3.120 26.434 1.00 69.12 191 ASN A N 1
ATOM 1374 C CA . ASN A 1 191 ? -25.445 -2.147 25.788 1.00 69.12 191 ASN A CA 1
ATOM 1375 C C . ASN A 1 191 ? -24.552 -1.370 26.764 1.00 69.12 191 ASN A C 1
ATOM 1377 O O . ASN A 1 191 ? -23.710 -0.581 26.338 1.00 69.12 191 ASN A O 1
ATOM 1381 N N . THR A 1 192 ? -24.722 -1.557 28.074 1.00 79.06 192 THR A N 1
ATOM 1382 C CA . THR A 1 192 ? -23.937 -0.855 29.095 1.00 79.06 192 THR A CA 1
ATOM 1383 C C . THR A 1 192 ? -23.610 -1.762 30.274 1.00 79.06 192 THR A C 1
ATOM 1385 O O . THR A 1 192 ? -24.409 -2.597 30.698 1.00 79.06 192 THR A O 1
ATOM 1388 N N . CYS A 1 193 ? -22.414 -1.573 30.823 1.00 85.31 193 CYS A N 1
ATOM 1389 C CA . CYS A 1 193 ? -21.981 -2.184 32.067 1.00 85.31 193 CYS A CA 1
ATOM 1390 C C . CYS A 1 193 ? -22.111 -1.139 33.175 1.00 85.31 193 CYS A C 1
ATOM 1392 O O . CYS A 1 193 ? -21.426 -0.116 33.176 1.00 85.31 193 CYS A O 1
ATOM 1394 N N . GLU A 1 194 ? -23.007 -1.377 34.126 1.00 86.00 194 GLU A N 1
ATOM 1395 C CA . GLU A 1 194 ? -23.214 -0.481 35.261 1.00 86.00 194 GLU A CA 1
ATOM 1396 C C . GLU A 1 194 ? -22.396 -0.971 36.450 1.00 86.00 194 GLU A C 1
ATOM 1398 O O . GLU A 1 194 ? -22.326 -2.173 36.718 1.00 86.00 194 GLU A O 1
ATOM 1403 N N . LYS A 1 195 ? -21.751 -0.056 37.185 1.00 82.31 195 LYS A N 1
ATOM 1404 C CA . LYS A 1 195 ? -21.045 -0.440 38.413 1.00 82.31 195 LYS A CA 1
ATOM 1405 C C . LYS A 1 195 ? -22.034 -1.129 39.344 1.00 82.31 195 LYS A C 1
ATOM 1407 O O . LYS A 1 195 ? -23.158 -0.656 39.509 1.00 82.31 195 LYS A O 1
ATOM 1412 N N . ARG A 1 196 ? -21.588 -2.194 40.016 1.00 73.00 196 ARG A N 1
ATOM 1413 C CA . ARG A 1 196 ? -22.264 -2.744 41.190 1.00 73.00 196 ARG A CA 1
ATOM 1414 C C . ARG A 1 196 ? -22.348 -1.625 42.212 1.00 73.00 196 ARG A C 1
ATOM 1416 O O . ARG A 1 196 ? -21.445 -1.435 43.022 1.00 73.00 196 ARG A O 1
ATOM 1423 N N . THR A 1 197 ? -23.442 -0.876 42.183 1.00 65.38 197 THR A N 1
ATOM 1424 C CA . THR A 1 197 ? -23.898 -0.220 43.385 1.00 65.38 197 THR A CA 1
ATOM 1425 C C . THR A 1 197 ? -24.207 -1.389 44.298 1.00 65.38 197 THR A C 1
ATOM 1427 O O . THR A 1 197 ? -25.143 -2.162 44.086 1.00 65.38 197 THR A O 1
ATOM 1430 N N . SER A 1 198 ? -23.341 -1.612 45.282 1.00 57.59 198 SER A N 1
ATOM 1431 C CA . SER A 1 198 ? -23.800 -2.229 46.503 1.00 57.59 198 SER A CA 1
ATOM 1432 C C . SER A 1 198 ? -25.005 -1.385 46.883 1.00 57.59 198 SER A C 1
ATOM 1434 O O . SER A 1 198 ? -24.868 -0.276 47.399 1.00 57.59 198 SER A O 1
ATOM 1436 N N . LYS A 1 199 ? -26.209 -1.883 46.579 1.00 50.41 199 LYS A N 1
ATOM 1437 C CA . LYS A 1 199 ? -27.341 -1.611 47.436 1.00 50.41 199 LYS A CA 1
ATOM 1438 C C . LYS A 1 199 ? -26.804 -2.030 48.794 1.00 50.41 199 LYS A C 1
ATOM 1440 O O . LYS A 1 199 ? -26.857 -3.199 49.162 1.00 50.41 199 LYS A O 1
ATOM 1445 N N . LYS A 1 200 ? -26.246 -1.067 49.539 1.00 40.12 200 LYS A N 1
ATOM 1446 C CA . LYS A 1 200 ? -26.574 -0.960 50.943 1.00 40.12 200 LYS A CA 1
ATOM 1447 C C . LYS A 1 200 ? -28.069 -1.189 50.897 1.00 40.12 200 LYS A C 1
ATOM 1449 O O . LYS A 1 200 ? -28.813 -0.361 50.373 1.00 40.12 200 LYS A O 1
ATOM 1454 N N . GLN A 1 201 ? -28.488 -2.382 51.297 1.00 45.06 201 GLN A N 1
ATOM 1455 C CA . GLN A 1 201 ? -29.746 -2.459 51.979 1.00 45.06 201 GLN A CA 1
ATOM 1456 C C . GLN A 1 201 ? -29.613 -1.336 53.008 1.00 45.06 201 GLN A C 1
ATOM 1458 O O . GLN A 1 201 ? -28.902 -1.454 54.002 1.00 45.06 201 GLN A O 1
ATOM 1463 N N . GLU A 1 202 ? -30.211 -0.185 52.711 1.00 50.25 202 GLU A N 1
ATOM 1464 C CA . GLU A 1 202 ? -31.017 0.451 53.722 1.00 50.25 202 GLU A CA 1
ATOM 1465 C C . GLU A 1 202 ? -31.938 -0.676 54.174 1.00 50.25 202 GLU A C 1
ATOM 1467 O O . GLU A 1 202 ? -33.021 -0.905 53.636 1.00 50.25 202 GLU A O 1
ATOM 1472 N N . GLU A 1 203 ? -31.436 -1.474 55.121 1.00 49.00 203 GLU A N 1
ATOM 1473 C CA . GLU A 1 203 ? -32.294 -2.014 56.132 1.00 49.00 203 GLU A CA 1
ATOM 1474 C C . GLU A 1 203 ? -33.066 -0.788 56.584 1.00 49.00 203 GLU A C 1
ATOM 1476 O O . GLU A 1 203 ? -32.541 0.096 57.266 1.00 49.00 203 GLU A O 1
ATOM 1481 N N . LYS A 1 204 ? -34.312 -0.693 56.119 1.00 42.81 204 LYS A N 1
ATOM 1482 C CA . LYS A 1 204 ? -35.348 -0.031 56.879 1.00 42.81 204 LYS A CA 1
ATOM 1483 C C . LYS A 1 204 ? -35.280 -0.725 58.225 1.00 42.81 204 LYS A C 1
ATOM 1485 O O . LYS A 1 204 ? -35.910 -1.759 58.419 1.00 42.81 204 LYS A O 1
ATOM 1490 N N . LYS A 1 205 ? -34.439 -0.199 59.118 1.00 40.22 205 LYS A N 1
ATOM 1491 C CA . LYS A 1 205 ? -34.454 -0.507 60.531 1.00 40.22 205 LYS A CA 1
ATOM 1492 C C . LYS A 1 205 ? -35.877 -0.159 60.899 1.00 40.22 205 LYS A C 1
ATOM 1494 O O . LYS A 1 205 ? -36.230 1.018 60.929 1.00 40.22 205 LYS A O 1
ATOM 1499 N N . SER A 1 206 ? -36.723 -1.183 60.964 1.00 55.72 206 SER A N 1
ATOM 1500 C CA . SER A 1 206 ? -38.141 -1.042 61.218 1.00 55.72 206 SER A CA 1
ATOM 1501 C C . SER A 1 206 ? -38.219 -0.283 62.524 1.00 55.72 206 SER A C 1
ATOM 1503 O O . SER A 1 206 ? -37.895 -0.833 63.578 1.00 55.72 206 SER A O 1
ATOM 1505 N N . SER A 1 207 ? -38.517 1.012 62.430 1.00 55.44 207 SER A N 1
ATOM 1506 C CA . SER A 1 207 ? -38.793 1.844 63.581 1.00 55.44 207 SER A CA 1
ATOM 1507 C C . SER A 1 207 ? -39.924 1.129 64.286 1.00 55.44 207 SER A C 1
ATOM 1509 O O . SER A 1 207 ? -41.046 1.111 63.774 1.00 55.44 207 SER A O 1
ATOM 1511 N N . PHE A 1 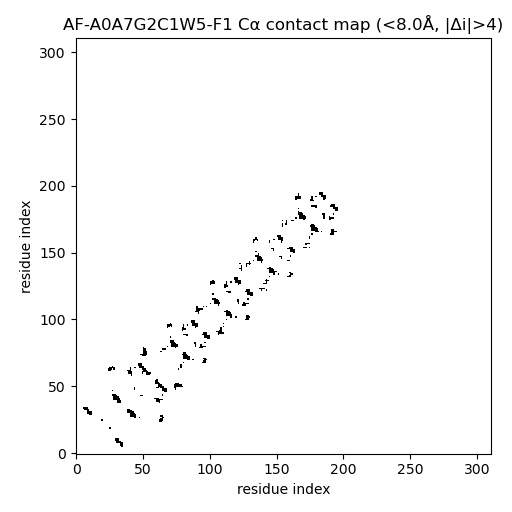208 ? -39.592 0.445 65.380 1.00 62.69 208 PHE A N 1
ATOM 1512 C CA . PHE A 1 208 ? -40.559 -0.289 66.170 1.00 62.69 208 PHE A CA 1
ATOM 1513 C C . PHE A 1 208 ? -41.737 0.657 66.419 1.00 62.69 208 PHE A C 1
ATOM 1515 O O . PHE A 1 208 ? -41.514 1.790 66.859 1.00 62.69 208 PHE A O 1
ATOM 1522 N N . PRO A 1 209 ? -42.963 0.261 66.049 1.00 75.25 209 PRO A N 1
ATOM 1523 C CA . PRO A 1 209 ? -44.084 1.175 66.069 1.00 75.25 209 PRO A CA 1
ATOM 1524 C C . PRO A 1 209 ? -44.278 1.755 67.469 1.00 75.25 209 PRO A C 1
ATOM 1526 O O . PRO A 1 209 ? -44.364 1.014 68.446 1.00 75.25 209 PRO A O 1
ATOM 1529 N N . TRP A 1 210 ? -44.381 3.078 67.575 1.00 69.00 210 TRP A N 1
ATOM 1530 C CA . TRP A 1 210 ? -44.564 3.775 68.855 1.00 69.00 210 TRP A CA 1
ATOM 1531 C C . TRP A 1 210 ? -45.779 3.270 69.650 1.00 69.00 210 TRP A C 1
ATOM 1533 O O . TRP A 1 210 ? -45.753 3.224 70.878 1.00 69.00 210 TRP A O 1
ATOM 1543 N N . TRP A 1 211 ? -46.815 2.798 68.955 1.00 77.31 211 TRP A N 1
ATOM 1544 C CA . TRP A 1 211 ? -47.985 2.182 69.576 1.00 77.31 211 TRP A CA 1
ATOM 1545 C C . TRP A 1 211 ? -47.674 0.848 70.278 1.00 77.31 211 TRP A C 1
ATOM 1547 O O . TRP A 1 211 ? -48.313 0.536 71.278 1.00 77.31 211 TRP A O 1
ATOM 1557 N N . ALA A 1 212 ? -46.658 0.094 69.842 1.00 79.06 212 ALA A N 1
ATOM 1558 C CA . ALA A 1 212 ? -46.232 -1.133 70.517 1.00 79.06 212 ALA A CA 1
ATOM 1559 C C . ALA A 1 212 ? -45.579 -0.839 71.879 1.00 79.06 212 ALA A C 1
ATOM 1561 O O . ALA A 1 212 ? -45.834 -1.547 72.850 1.00 79.06 212 ALA A O 1
ATOM 1562 N N . ILE A 1 213 ? -44.804 0.247 71.982 1.00 79.75 213 ILE A N 1
ATOM 1563 C CA . ILE A 1 213 ? -44.226 0.704 73.258 1.00 79.75 213 ILE A CA 1
ATOM 1564 C C . ILE A 1 213 ? -45.345 1.160 74.208 1.00 79.75 213 ILE A C 1
ATOM 1566 O O . ILE A 1 213 ? -45.332 0.816 75.388 1.00 79.75 213 ILE A O 1
ATOM 1570 N N . LEU A 1 214 ? -46.358 1.860 73.690 1.00 82.62 214 LEU A N 1
ATOM 1571 C CA . LEU A 1 214 ? -47.503 2.332 74.473 1.00 82.62 214 LEU A CA 1
ATOM 1572 C C . LEU A 1 214 ? -48.345 1.173 75.045 1.00 82.62 214 LEU A C 1
ATOM 1574 O O . LEU A 1 214 ? -48.737 1.225 76.211 1.00 82.62 214 LEU A O 1
ATOM 1578 N N . ILE A 1 215 ? -48.551 0.095 74.277 1.00 87.75 215 ILE A N 1
ATOM 1579 C CA . ILE A 1 215 ? -49.239 -1.122 74.748 1.00 87.75 215 ILE A CA 1
ATOM 1580 C C . ILE A 1 215 ? -48.427 -1.838 75.834 1.00 87.75 215 ILE A C 1
ATOM 1582 O O . ILE A 1 215 ? -49.003 -2.279 76.828 1.00 87.75 215 ILE A O 1
ATOM 1586 N N . ILE A 1 216 ? -47.099 -1.928 75.688 1.00 87.38 216 ILE A N 1
ATOM 1587 C CA . ILE A 1 216 ? -46.233 -2.564 76.695 1.00 87.38 216 ILE A CA 1
ATOM 1588 C C . ILE A 1 216 ? -46.293 -1.790 78.021 1.00 87.38 216 ILE A C 1
ATOM 1590 O O . ILE A 1 216 ? -46.438 -2.399 79.082 1.00 87.38 216 ILE A O 1
ATOM 1594 N N . VAL A 1 217 ? -46.260 -0.455 77.974 1.00 89.00 217 VAL A N 1
ATOM 1595 C CA . VAL A 1 217 ? -46.339 0.386 79.180 1.00 89.00 217 VAL A CA 1
ATOM 1596 C C . VAL A 1 217 ? -47.715 0.274 79.850 1.00 89.00 217 VAL A C 1
ATOM 1598 O O . VAL A 1 217 ? -47.780 0.018 81.051 1.00 89.00 217 VAL A O 1
ATOM 1601 N N . LEU A 1 218 ? -48.815 0.361 79.093 1.00 90.44 218 LEU A N 1
ATOM 1602 C CA . LEU A 1 218 ? -50.172 0.182 79.636 1.00 90.44 218 LEU A CA 1
ATOM 1603 C C . LEU A 1 218 ? -50.396 -1.220 80.218 1.00 90.44 218 LEU A C 1
ATOM 1605 O O . LEU A 1 218 ? -50.948 -1.352 81.310 1.00 90.44 218 LEU A O 1
ATOM 1609 N N . GLY A 1 219 ? -49.928 -2.261 79.527 1.00 91.31 219 GLY A N 1
ATOM 1610 C CA . GLY A 1 219 ? -50.008 -3.639 80.006 1.00 91.31 219 GLY A CA 1
ATOM 1611 C C . GLY A 1 219 ? -49.227 -3.841 81.304 1.00 91.31 219 GLY A C 1
ATOM 1612 O O . GLY A 1 219 ? -49.755 -4.406 82.260 1.00 91.31 219 GLY A O 1
ATOM 1613 N N . SER A 1 220 ? -47.999 -3.317 81.381 1.00 89.56 220 SER A N 1
ATOM 1614 C CA . SER A 1 220 ? -47.182 -3.412 82.596 1.00 89.56 220 SER A CA 1
ATOM 1615 C C . SER A 1 220 ? -47.811 -2.690 83.796 1.00 89.56 220 SER A C 1
ATOM 1617 O O . SER A 1 220 ? -47.820 -3.245 84.893 1.00 89.56 220 SER A O 1
ATOM 1619 N N . LEU A 1 221 ? -48.437 -1.524 83.598 1.00 91.50 221 LEU A N 1
ATOM 1620 C CA . LEU A 1 221 ? -49.158 -0.807 84.658 1.00 91.50 221 LEU A CA 1
ATOM 1621 C C . LEU A 1 221 ? -50.358 -1.596 85.203 1.00 91.50 221 LEU A C 1
ATOM 1623 O O . LEU A 1 221 ? -50.557 -1.637 86.417 1.00 91.50 221 LEU A O 1
ATOM 1627 N N . LEU A 1 222 ? -51.126 -2.262 84.335 1.00 91.19 222 LEU A N 1
ATOM 1628 C CA . LEU A 1 222 ? -52.254 -3.100 84.757 1.00 91.19 222 LEU A CA 1
ATOM 1629 C C . LEU A 1 222 ? -51.798 -4.331 85.546 1.00 91.19 222 LEU A C 1
ATOM 1631 O O . LEU A 1 222 ? -52.406 -4.672 86.561 1.00 91.19 222 LEU A O 1
ATOM 1635 N N . VAL A 1 223 ? -50.707 -4.972 85.119 1.00 92.44 223 VAL A N 1
ATOM 1636 C CA . VAL A 1 223 ? -50.134 -6.121 85.834 1.00 92.44 223 VAL A CA 1
ATOM 1637 C C . VAL A 1 223 ? -49.623 -5.696 87.210 1.00 92.44 223 VAL A C 1
ATOM 1639 O O . VAL A 1 223 ? -49.929 -6.356 88.201 1.00 92.44 223 VAL A O 1
ATOM 1642 N N . ILE A 1 224 ? -48.909 -4.570 87.300 1.00 91.31 224 ILE A N 1
ATOM 1643 C CA . ILE A 1 224 ? -48.416 -4.036 88.577 1.00 91.31 224 ILE A CA 1
ATOM 1644 C C . ILE A 1 224 ? -49.588 -3.713 89.512 1.00 91.31 224 ILE A C 1
ATOM 1646 O O . ILE A 1 224 ? -49.570 -4.127 90.669 1.00 91.31 224 ILE A O 1
ATOM 1650 N N . ALA A 1 225 ? -50.636 -3.046 89.019 1.00 88.94 225 ALA A N 1
ATOM 1651 C CA . ALA A 1 225 ? -51.832 -2.765 89.812 1.00 88.94 225 ALA A CA 1
ATOM 1652 C C . ALA A 1 225 ? -52.511 -4.055 90.313 1.00 88.94 225 ALA A C 1
ATOM 1654 O O . ALA A 1 225 ? -52.867 -4.144 91.488 1.00 88.94 225 ALA A O 1
ATOM 1655 N N . GLY A 1 226 ? -52.622 -5.080 89.461 1.00 91.88 226 GLY A N 1
ATOM 1656 C CA . GLY A 1 226 ? -53.156 -6.390 89.840 1.00 91.88 226 GLY A CA 1
ATOM 1657 C C . GLY A 1 226 ? -52.339 -7.077 90.937 1.00 91.88 226 GLY A C 1
ATOM 1658 O O . GLY A 1 226 ? -52.909 -7.574 91.908 1.00 91.88 226 GLY A O 1
ATOM 1659 N N . VAL A 1 227 ? -51.005 -7.048 90.838 1.00 91.62 227 VAL A N 1
ATOM 1660 C CA . VAL A 1 227 ? -50.105 -7.602 91.864 1.00 91.62 227 VAL A CA 1
ATOM 1661 C C . VAL A 1 227 ? -50.237 -6.839 93.182 1.00 91.62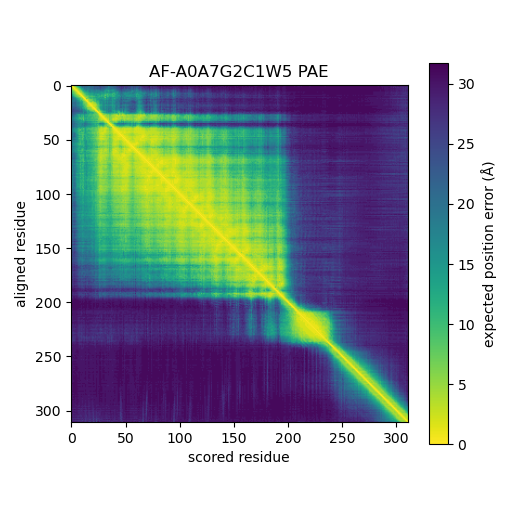 227 VAL A C 1
ATOM 1663 O O . VAL A 1 227 ? -50.328 -7.463 94.236 1.00 91.62 227 VAL A O 1
ATOM 1666 N N . VAL A 1 228 ? -50.314 -5.506 93.149 1.00 89.88 228 VAL A N 1
ATOM 1667 C CA . VAL A 1 228 ? -50.501 -4.684 94.358 1.00 89.88 228 VAL A CA 1
ATOM 1668 C C . VAL A 1 228 ? -51.830 -5.005 95.045 1.00 89.88 228 VAL A C 1
ATOM 1670 O O . VAL A 1 228 ? -51.861 -5.176 96.263 1.00 89.88 228 VAL A O 1
ATOM 1673 N N . VAL A 1 229 ? -52.919 -5.157 94.285 1.00 87.06 229 VAL A N 1
ATOM 1674 C CA . VAL A 1 229 ? -54.228 -5.559 94.825 1.00 87.06 229 VAL A CA 1
ATOM 1675 C C . VAL A 1 229 ? -54.169 -6.965 95.422 1.00 87.06 229 VAL A C 1
ATOM 1677 O O . VAL A 1 229 ? -54.691 -7.179 96.517 1.00 87.06 229 VAL A O 1
ATOM 1680 N N . LEU A 1 230 ? -53.502 -7.909 94.754 1.00 84.31 230 LEU A N 1
ATOM 1681 C CA . LEU A 1 230 ? -53.336 -9.279 95.242 1.00 84.31 230 LEU A CA 1
ATOM 1682 C C . LEU A 1 230 ? -52.552 -9.313 96.562 1.00 84.31 230 LEU A C 1
ATOM 1684 O O . LEU A 1 230 ? -52.996 -9.933 97.526 1.00 84.31 230 LEU A O 1
ATOM 1688 N N . VAL A 1 231 ? -51.443 -8.574 96.645 1.00 86.50 231 VAL A N 1
ATOM 1689 C CA . VAL A 1 231 ? -50.660 -8.416 97.880 1.00 86.50 231 VAL A CA 1
ATOM 1690 C C . VAL A 1 231 ? -51.504 -7.764 98.976 1.00 86.50 231 VAL A C 1
ATOM 1692 O O . VAL A 1 231 ? -51.508 -8.245 100.104 1.00 86.50 231 VAL A O 1
ATOM 1695 N N . PHE A 1 232 ? -52.296 -6.736 98.663 1.00 79.62 232 PHE A N 1
ATOM 1696 C CA . PHE A 1 232 ? -53.175 -6.088 99.640 1.00 79.62 232 PHE A CA 1
ATOM 1697 C C . PHE A 1 232 ? -54.286 -7.023 100.153 1.00 79.62 232 PHE A C 1
ATOM 1699 O O . PHE A 1 232 ? -54.625 -6.994 101.338 1.00 79.62 232 PHE A O 1
ATOM 1706 N N . CYS A 1 233 ? -54.824 -7.891 99.292 1.00 76.69 233 CYS A N 1
ATOM 1707 C CA . CYS A 1 233 ? -55.796 -8.918 99.673 1.00 76.69 233 CYS A CA 1
ATOM 1708 C C . CYS A 1 233 ? -55.169 -9.977 100.591 1.00 76.69 233 CYS A C 1
ATOM 1710 O O . CYS A 1 233 ? -55.771 -10.339 101.603 1.00 76.69 233 CYS A O 1
ATOM 1712 N N . ILE A 1 234 ? -53.941 -10.413 100.294 1.00 76.25 234 ILE A N 1
ATOM 1713 C CA . ILE A 1 234 ? -53.191 -11.363 101.127 1.00 76.25 234 ILE A CA 1
ATOM 1714 C C . ILE A 1 234 ? -52.830 -10.725 102.481 1.00 76.25 234 ILE A C 1
ATOM 1716 O O . ILE A 1 234 ? -53.067 -11.324 103.528 1.00 76.25 234 ILE A O 1
ATOM 1720 N N . CYS A 1 235 ? -52.373 -9.469 102.501 1.00 68.81 235 CYS A N 1
ATOM 1721 C CA . CYS A 1 235 ? -52.072 -8.739 103.737 1.00 68.81 235 CYS A CA 1
ATOM 1722 C C . CYS A 1 235 ? -53.316 -8.451 104.597 1.00 68.81 235 CYS A C 1
ATOM 1724 O O . CYS A 1 235 ? -53.203 -8.340 105.819 1.00 68.81 235 CYS A O 1
ATOM 1726 N N . LYS A 1 236 ? -54.513 -8.347 104.000 1.00 64.31 236 LYS A N 1
ATOM 1727 C CA . LYS A 1 236 ? -55.772 -8.255 104.760 1.00 64.31 236 LYS A CA 1
ATOM 1728 C C . LYS A 1 236 ? -56.218 -9.591 105.355 1.00 64.31 236 LYS A C 1
ATOM 1730 O O . LYS A 1 236 ? -56.904 -9.576 106.377 1.00 64.31 236 LYS A O 1
ATOM 1735 N N . HIS A 1 237 ? -55.831 -10.719 104.760 1.00 60.91 237 HIS A N 1
ATOM 1736 C CA . HIS A 1 237 ? -56.209 -12.047 105.246 1.00 60.91 237 HIS A CA 1
ATOM 1737 C C . HIS A 1 237 ? -55.438 -12.462 106.517 1.00 60.91 237 HIS A C 1
ATOM 1739 O O . HIS A 1 237 ? -55.972 -13.184 107.354 1.00 60.91 237 HIS A O 1
ATOM 1745 N N . GLU A 1 238 ? -54.235 -11.924 106.737 1.00 58.28 238 GLU A N 1
ATOM 1746 C CA . GLU A 1 238 ? -53.393 -12.237 107.908 1.00 58.28 238 GLU A CA 1
ATOM 1747 C C . GLU A 1 238 ? -53.821 -11.532 109.219 1.00 58.28 238 GLU A C 1
ATOM 1749 O O . GLU A 1 238 ? -53.262 -11.803 110.278 1.00 58.28 238 GLU A O 1
ATOM 1754 N N . LYS A 1 239 ? -54.837 -10.649 109.216 1.00 52.34 239 LYS A N 1
ATOM 1755 C CA . LYS A 1 239 ? -55.283 -9.924 110.433 1.00 52.34 239 LYS A CA 1
ATOM 1756 C C . LYS A 1 239 ? -56.418 -10.581 111.233 1.00 52.34 239 LYS A C 1
ATOM 1758 O O . LYS A 1 239 ? -56.986 -9.940 112.116 1.00 52.34 239 LYS A O 1
ATOM 1763 N N . LYS A 1 240 ? -56.744 -11.854 110.996 1.00 49.88 240 LYS A N 1
ATOM 1764 C CA . LYS A 1 240 ? -57.612 -12.629 111.902 1.00 49.88 240 LYS A CA 1
ATOM 1765 C C . LYS A 1 240 ? -57.063 -14.036 112.126 1.00 49.88 240 LYS A C 1
ATOM 1767 O O . LYS A 1 240 ? -57.452 -14.949 111.404 1.00 49.88 240 LYS A O 1
ATOM 1772 N N . LYS A 1 241 ? -56.220 -14.190 113.157 1.00 43.09 241 LYS A N 1
ATOM 1773 C CA . LYS A 1 241 ? -56.245 -15.269 114.174 1.00 43.09 241 LYS A CA 1
ATOM 1774 C C . LYS A 1 241 ? -54.996 -15.189 115.068 1.00 43.09 241 LYS A C 1
ATOM 1776 O O . LYS A 1 241 ? -53.878 -15.323 114.588 1.00 43.09 241 LYS A O 1
ATOM 1781 N N . GLU A 1 242 ? -55.202 -15.006 116.372 1.00 44.06 242 GLU A N 1
ATOM 1782 C CA . GLU A 1 242 ? -54.165 -15.027 117.415 1.00 44.06 242 GLU A CA 1
ATOM 1783 C C . GLU A 1 242 ? -54.316 -16.301 118.295 1.00 44.06 242 GLU A C 1
ATOM 1785 O O . GLU A 1 242 ? -55.413 -16.556 118.780 1.00 44.06 242 GLU A O 1
ATOM 1790 N N . LYS A 1 243 ? -53.228 -17.108 118.366 1.00 40.72 243 LYS A N 1
ATOM 1791 C CA . LYS A 1 243 ? -52.622 -18.046 119.384 1.00 40.72 243 LYS A CA 1
ATOM 1792 C C . LYS A 1 243 ? -53.384 -18.521 120.670 1.00 40.72 243 LYS A C 1
ATOM 1794 O O . LYS A 1 243 ? -54.321 -17.851 121.070 1.00 40.72 243 LYS A O 1
ATOM 1799 N N . PRO A 1 244 ? -52.825 -19.435 121.531 1.00 63.12 244 PRO A N 1
ATOM 1800 C CA . PRO A 1 244 ? -52.119 -20.751 121.418 1.00 63.12 244 PRO A CA 1
ATOM 1801 C C . PRO A 1 244 ? -52.735 -21.805 122.437 1.00 63.12 244 PRO A C 1
ATOM 1803 O O . PRO A 1 244 ? -53.874 -21.547 122.820 1.00 63.12 244 PRO A O 1
ATOM 1806 N N . PRO A 1 245 ? -52.134 -22.958 122.899 1.00 52.34 245 PRO A N 1
ATOM 1807 C CA . PRO A 1 245 ? -50.894 -23.054 123.716 1.00 52.34 245 PRO A CA 1
ATOM 1808 C C . PRO A 1 245 ? -50.005 -24.343 123.604 1.00 52.34 245 PRO A C 1
ATOM 1810 O O . PRO A 1 245 ? -50.405 -25.392 123.119 1.00 52.34 245 PRO A O 1
ATOM 1813 N N . ALA A 1 246 ? -48.781 -24.201 124.140 1.00 34.12 246 ALA A N 1
ATOM 1814 C CA . ALA A 1 246 ? -47.971 -25.119 124.974 1.00 34.12 246 ALA A CA 1
ATOM 1815 C C . ALA A 1 246 ? -47.494 -26.540 124.534 1.00 34.12 246 ALA A C 1
ATOM 1817 O O . ALA A 1 246 ? -48.208 -27.529 124.626 1.00 34.12 246 ALA A O 1
ATOM 1818 N N . SER A 1 247 ? -46.155 -26.632 124.423 1.00 32.62 247 SER A N 1
ATOM 1819 C CA . SER A 1 247 ? -45.248 -27.498 125.224 1.00 32.62 247 SER A CA 1
ATOM 1820 C C . SER A 1 247 ? -44.738 -28.866 124.704 1.00 32.62 247 SER A C 1
ATOM 1822 O O . SER A 1 247 ? -45.493 -29.760 124.360 1.00 32.62 247 SER A O 1
ATOM 1824 N N . GLN A 1 248 ? -43.398 -28.990 124.801 1.00 35.97 248 GLN A N 1
ATOM 1825 C CA . GLN A 1 248 ? -42.542 -30.171 125.050 1.00 35.97 248 GLN A CA 1
ATOM 1826 C C . GLN A 1 248 ? -42.455 -31.303 124.001 1.00 35.97 248 GLN A C 1
ATOM 1828 O O . GLN A 1 248 ? -43.365 -32.097 123.838 1.00 35.97 248 GLN A O 1
ATOM 1833 N N . SER A 1 249 ? -41.260 -31.553 123.447 1.00 31.17 249 SER A N 1
ATOM 1834 C CA . SER A 1 249 ? -40.266 -32.496 124.006 1.00 31.17 249 SER A CA 1
ATOM 1835 C C . SER A 1 249 ? -39.168 -32.842 122.975 1.00 31.17 249 SER A C 1
ATOM 1837 O O . SER A 1 249 ? -39.206 -32.440 121.820 1.00 31.17 249 SER A O 1
ATOM 1839 N N . ARG A 1 250 ? -38.123 -33.509 123.462 1.00 36.59 250 ARG A N 1
ATOM 1840 C CA . ARG A 1 250 ? -36.740 -33.619 122.977 1.00 36.59 250 ARG A CA 1
ATOM 1841 C C . ARG A 1 250 ? -36.501 -34.600 121.811 1.00 36.59 250 ARG A C 1
ATOM 1843 O O . ARG A 1 250 ? -37.165 -35.616 121.709 1.00 36.59 250 ARG A O 1
ATOM 1850 N N . LYS A 1 251 ? -35.418 -34.298 121.069 1.00 33.06 251 LYS A N 1
ATOM 1851 C CA . LYS A 1 251 ? -34.318 -35.148 120.531 1.00 33.06 251 LYS A CA 1
ATOM 1852 C C . LYS A 1 251 ? -34.605 -36.607 120.131 1.00 33.06 251 LYS A C 1
ATOM 1854 O O . LYS A 1 251 ? -35.003 -37.405 120.967 1.00 33.06 251 LYS A O 1
ATOM 1859 N N . GLY A 1 252 ? -34.069 -37.008 118.971 1.00 30.89 252 GLY A N 1
ATOM 1860 C CA . GLY A 1 252 ? -33.609 -38.391 118.780 1.00 30.89 252 GLY A CA 1
ATOM 1861 C C . GLY A 1 252 ? -33.414 -38.832 117.332 1.00 30.89 252 GLY A C 1
ATOM 1862 O O . GLY A 1 252 ? -34.369 -39.099 116.625 1.00 30.89 252 GLY A O 1
ATOM 1863 N N . SER A 1 253 ? -32.152 -38.929 116.934 1.00 37.62 253 SER A N 1
ATOM 1864 C CA . SER A 1 253 ? -31.562 -39.552 115.740 1.00 37.62 253 SER A CA 1
ATOM 1865 C C . SER A 1 253 ? -32.025 -40.981 115.411 1.00 37.62 253 SER A C 1
ATOM 1867 O O . SER A 1 253 ? -32.212 -41.762 116.336 1.00 37.62 253 SER A O 1
ATOM 1869 N N . THR A 1 254 ? -31.998 -41.386 114.129 1.00 31.09 254 THR A N 1
ATOM 1870 C CA . THR A 1 254 ? -31.092 -42.439 113.584 1.00 31.09 254 THR A CA 1
ATOM 1871 C C . THR A 1 254 ? -31.358 -42.772 112.101 1.00 31.09 254 THR A C 1
ATOM 1873 O O . THR A 1 254 ? -32.458 -43.116 111.700 1.00 31.09 254 THR A O 1
ATOM 1876 N N . LEU A 1 255 ? -30.296 -42.635 111.296 1.00 34.78 255 LEU A N 1
ATOM 1877 C CA . LEU A 1 255 ? -29.674 -43.668 110.452 1.00 34.78 255 LEU A CA 1
ATOM 1878 C C . LEU A 1 255 ? -30.574 -44.681 109.699 1.00 34.78 255 LEU A C 1
ATOM 1880 O O . LEU A 1 255 ? -31.121 -45.588 110.315 1.00 34.78 255 LEU A O 1
ATOM 1884 N N . SER A 1 256 ? -30.509 -44.681 108.357 1.00 39.41 256 SER A N 1
ATOM 1885 C CA . SER A 1 256 ? -29.865 -45.756 107.558 1.00 39.41 256 SER A CA 1
ATOM 1886 C C . SER A 1 256 ? -30.382 -45.862 106.114 1.00 39.41 256 SER A C 1
ATOM 1888 O O . SER A 1 256 ? -31.480 -46.336 105.866 1.00 39.41 256 SER A O 1
ATOM 1890 N N . LYS A 1 257 ? -29.460 -45.550 105.195 1.00 36.81 257 LYS A N 1
ATOM 1891 C CA . LYS A 1 257 ? -28.958 -46.413 104.107 1.00 36.81 257 LYS A CA 1
ATOM 1892 C C . LYS A 1 257 ? -29.844 -46.831 102.918 1.00 36.81 257 LYS A C 1
ATOM 1894 O O . LYS A 1 257 ? -30.747 -47.643 103.047 1.00 36.81 257 LYS A O 1
ATOM 1899 N N . SER A 1 258 ? -29.255 -46.497 101.758 1.00 40.03 258 SER A N 1
ATOM 1900 C CA . SER A 1 258 ? -28.880 -47.418 100.664 1.00 40.03 258 SER A CA 1
ATOM 1901 C C . SER A 1 258 ? -29.986 -47.820 99.699 1.00 40.03 258 SER A C 1
ATOM 1903 O O . SER A 1 258 ? -31.093 -48.103 100.113 1.00 40.03 258 SER A O 1
ATOM 1905 N N . THR A 1 259 ? -29.791 -47.965 98.393 1.00 38.75 259 THR A N 1
ATOM 1906 C CA . THR A 1 259 ? -28.673 -47.944 97.415 1.00 38.75 259 THR A CA 1
ATOM 1907 C C . THR A 1 259 ? -29.416 -48.075 96.059 1.00 38.75 259 THR A C 1
ATOM 1909 O O . THR A 1 259 ? -30.587 -48.435 96.046 1.00 38.75 259 THR A O 1
ATOM 1912 N N . SER A 1 260 ? -28.924 -47.828 94.850 1.00 42.53 260 SER A N 1
ATOM 1913 C CA . SER A 1 260 ? -27.650 -48.158 94.205 1.00 42.53 260 SER A CA 1
ATOM 1914 C C . SER A 1 260 ? -27.786 -47.590 92.778 1.00 42.53 260 SER A C 1
ATOM 1916 O O . SER A 1 260 ? -28.833 -47.770 92.170 1.00 42.53 260 SER A O 1
ATOM 1918 N N . SER A 1 261 ? -26.825 -46.809 92.272 1.00 41.69 261 SER A N 1
ATOM 1919 C CA . SER A 1 261 ? -25.726 -47.264 91.389 1.00 41.69 261 SER A CA 1
ATOM 1920 C C . SER A 1 261 ? -26.140 -47.307 89.904 1.00 41.69 261 SER A C 1
ATOM 1922 O O . SER A 1 261 ? -27.226 -47.774 89.609 1.00 41.69 261 SER A O 1
ATOM 1924 N N . ARG A 1 262 ? -25.350 -46.904 88.904 1.00 38.16 262 ARG A N 1
ATOM 1925 C CA . ARG A 1 262 ? -23.883 -46.916 88.740 1.00 38.16 262 ARG A CA 1
ATOM 1926 C C . ARG A 1 262 ? -23.573 -46.142 87.431 1.00 38.16 262 ARG A C 1
ATOM 1928 O O . ARG A 1 262 ? -24.347 -46.259 86.493 1.00 38.16 262 ARG A O 1
ATOM 1935 N N . SER A 1 263 ? -22.609 -45.208 87.439 1.00 39.34 263 SER A N 1
ATOM 1936 C CA . SER A 1 263 ? -21.281 -45.272 86.763 1.00 39.34 263 SER A CA 1
ATOM 1937 C C . SER A 1 263 ? -21.322 -45.256 85.221 1.00 39.34 263 SER A C 1
ATOM 1939 O O . SER A 1 263 ? -22.129 -45.954 84.636 1.00 39.34 263 SER A O 1
ATOM 1941 N N . SER A 1 264 ? -20.468 -44.551 84.480 1.00 42.41 264 SER A N 1
ATOM 1942 C CA . SER A 1 264 ? -19.021 -44.348 84.654 1.00 42.41 264 SER A CA 1
ATOM 1943 C C . SER A 1 264 ? -18.510 -43.286 83.669 1.00 42.41 264 SER A C 1
ATOM 1945 O O . SER A 1 264 ? -18.958 -43.252 82.527 1.00 42.41 264 SER A O 1
ATOM 1947 N N . GLY A 1 265 ? -17.548 -42.463 84.098 1.00 35.88 265 GLY A N 1
ATOM 1948 C CA . GLY A 1 265 ? -16.839 -41.503 83.244 1.00 35.88 265 GLY A CA 1
ATOM 1949 C C . GLY A 1 265 ? -15.556 -42.042 82.606 1.00 35.88 265 GLY A C 1
ATOM 1950 O O . GLY A 1 265 ? -15.340 -43.249 82.588 1.00 35.88 265 GLY A O 1
ATOM 1951 N N . ARG A 1 266 ? -14.711 -41.115 82.129 1.00 41.25 266 ARG A N 1
ATOM 1952 C CA . ARG A 1 266 ? -13.225 -41.127 82.075 1.00 41.25 266 ARG A CA 1
ATOM 1953 C C . ARG A 1 266 ? -12.762 -39.810 81.416 1.00 41.25 266 ARG A C 1
ATOM 1955 O O . ARG A 1 266 ? -13.321 -39.432 80.399 1.00 41.25 266 ARG A O 1
ATOM 1962 N N . SER A 1 267 ? -11.994 -38.968 82.123 1.00 38.78 267 SER A N 1
ATOM 1963 C CA . SER A 1 267 ? -10.510 -38.845 82.091 1.00 38.78 267 SER A CA 1
ATOM 1964 C C . SER A 1 267 ? -10.033 -37.920 80.959 1.00 38.78 267 SER A C 1
ATOM 1966 O O . SER A 1 267 ? -10.467 -38.094 79.836 1.00 38.78 267 SER A O 1
ATOM 1968 N N . GLY A 1 268 ? -9.137 -36.948 81.123 1.00 34.97 268 GLY A N 1
ATOM 1969 C CA . GLY A 1 268 ? -8.315 -36.508 82.250 1.00 34.97 268 GLY A CA 1
ATOM 1970 C C . GLY A 1 268 ? -7.042 -35.830 81.708 1.00 34.97 268 GLY A C 1
ATOM 1971 O O . GLY A 1 268 ? -6.461 -36.365 80.772 1.00 34.97 268 GLY A O 1
ATOM 1972 N N . SER A 1 269 ? -6.622 -34.730 82.357 1.00 39.28 269 SER A N 1
ATOM 1973 C CA . SER A 1 269 ? -5.220 -34.268 82.526 1.00 39.28 269 SER A CA 1
ATOM 1974 C C . SER A 1 269 ? -4.466 -33.751 81.277 1.00 39.28 269 SER A C 1
ATOM 19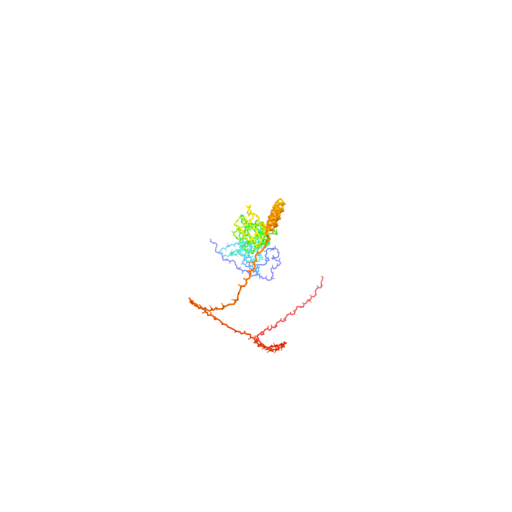76 O O . SER A 1 269 ? -4.661 -34.245 80.182 1.00 39.28 269 SER A O 1
ATOM 1978 N N . SER A 1 270 ? -3.514 -32.812 81.299 1.00 38.69 270 SER A N 1
ATOM 1979 C CA . SER A 1 270 ? -2.905 -31.888 82.276 1.00 38.69 270 SER A CA 1
ATOM 1980 C C . SER A 1 270 ? -1.710 -31.226 81.557 1.00 38.69 270 SER A C 1
ATOM 1982 O O . SER A 1 270 ? -1.085 -31.904 80.744 1.00 38.69 270 SER A O 1
ATOM 1984 N N . GLY A 1 271 ? -1.301 -30.002 81.912 1.00 34.38 271 GLY A N 1
ATOM 1985 C CA . GLY A 1 271 ? 0.078 -29.556 81.642 1.00 34.38 271 GLY A CA 1
ATOM 1986 C C . GLY A 1 271 ? 0.261 -28.064 81.375 1.00 34.38 271 GLY A C 1
ATOM 1987 O O . GLY A 1 271 ? 0.042 -27.598 80.264 1.00 34.38 271 GLY A O 1
ATOM 1988 N N . SER A 1 272 ? 0.725 -27.346 82.394 1.00 44.31 272 SER A N 1
ATOM 1989 C CA . SER A 1 272 ? 1.331 -26.014 82.287 1.00 44.31 272 SER A CA 1
ATOM 1990 C C . SER A 1 272 ? 2.865 -26.136 82.180 1.00 44.31 272 SER A C 1
ATOM 1992 O O . SER A 1 272 ? 3.394 -27.240 82.249 1.00 44.31 272 SER A O 1
ATOM 1994 N N . PHE A 1 273 ? 3.541 -24.977 82.120 1.00 34.19 273 PHE A N 1
ATOM 1995 C CA . PHE A 1 273 ? 4.957 -24.676 82.442 1.00 34.19 273 PHE A CA 1
ATOM 1996 C C . PHE A 1 273 ? 5.924 -24.389 81.265 1.00 34.19 273 PHE A C 1
ATOM 1998 O O . PHE A 1 273 ? 6.547 -25.273 80.697 1.00 34.19 273 PHE A O 1
ATOM 2005 N N . SER A 1 274 ? 6.084 -23.085 81.002 1.00 36.25 274 SER A N 1
ATOM 2006 C CA . SER A 1 274 ? 7.317 -22.293 81.190 1.00 36.25 274 SER A CA 1
ATOM 2007 C C . SER A 1 274 ? 8.615 -22.558 80.388 1.00 36.25 274 SER A C 1
ATOM 2009 O O . SER A 1 274 ? 9.284 -23.566 80.567 1.00 36.25 274 SER A O 1
ATOM 2011 N N . SER A 1 275 ? 9.075 -21.460 79.756 1.00 35.66 275 SER A N 1
ATOM 2012 C CA . SER A 1 275 ? 10.434 -20.866 79.835 1.00 35.66 275 SER A CA 1
ATOM 2013 C C . SER A 1 275 ? 11.483 -21.078 78.723 1.00 35.66 275 SER A C 1
ATOM 2015 O O . SER A 1 275 ? 11.992 -22.172 78.525 1.00 35.66 275 SER A O 1
ATOM 2017 N N . ARG A 1 276 ? 11.968 -19.907 78.257 1.00 35.31 276 ARG A N 1
ATOM 2018 C CA . ARG A 1 276 ? 13.364 -19.484 77.958 1.00 35.31 276 ARG A CA 1
ATOM 2019 C C . ARG A 1 276 ? 13.923 -19.567 76.519 1.00 35.31 276 ARG A C 1
ATOM 2021 O O . ARG A 1 276 ? 14.216 -20.634 76.011 1.00 35.31 276 ARG A O 1
ATOM 2028 N N . SER A 1 277 ? 14.168 -18.355 75.990 1.00 34.09 277 SER A N 1
ATOM 2029 C CA . SER A 1 277 ? 15.443 -17.790 75.476 1.00 34.09 277 SER A CA 1
ATOM 2030 C C . SER A 1 277 ? 16.213 -18.578 74.399 1.00 34.09 277 SER A C 1
ATOM 2032 O O . SER A 1 277 ? 16.596 -19.716 74.617 1.00 34.09 277 SER A O 1
ATOM 2034 N N . SER A 1 278 ? 16.637 -18.002 73.265 1.00 40.22 278 SER A N 1
ATOM 2035 C CA . SER A 1 278 ? 17.699 -16.980 73.186 1.00 40.22 278 SER A CA 1
ATOM 2036 C C . SER A 1 278 ? 17.848 -16.416 71.757 1.00 40.22 278 SER A C 1
ATOM 2038 O O . SER A 1 278 ? 17.866 -17.164 70.787 1.00 40.22 278 SER A O 1
ATOM 2040 N N . SER A 1 279 ? 17.969 -15.090 71.675 1.00 36.06 279 SER A N 1
ATOM 2041 C CA . SER A 1 279 ? 18.911 -14.286 70.871 1.00 36.06 279 SER A CA 1
ATOM 2042 C C . SER A 1 279 ? 19.706 -14.941 69.721 1.00 36.06 279 SER A C 1
ATOM 2044 O O . SER A 1 279 ? 20.518 -15.829 69.952 1.00 36.06 279 SER A O 1
ATOM 2046 N N . SER A 1 280 ? 19.705 -14.321 68.534 1.00 38.44 280 SER A N 1
ATOM 2047 C CA . SER A 1 280 ? 20.797 -13.410 68.120 1.00 38.44 280 SER A CA 1
ATOM 2048 C C . SER A 1 280 ? 20.665 -12.893 66.674 1.00 38.44 280 SER A C 1
ATOM 2050 O O . SER A 1 280 ? 20.308 -13.579 65.727 1.00 38.44 280 SER A O 1
ATOM 2052 N N . SER A 1 281 ? 20.965 -11.606 66.583 1.00 36.84 281 SER A N 1
ATOM 2053 C CA . SER A 1 281 ? 21.243 -10.709 65.464 1.00 36.84 281 SER A CA 1
ATOM 2054 C C . SER A 1 281 ? 22.317 -11.169 64.464 1.00 36.84 281 SER A C 1
ATOM 2056 O O . SER A 1 281 ? 23.333 -11.708 64.891 1.00 36.84 281 SER A O 1
ATOM 2058 N N . SER A 1 282 ? 22.214 -10.742 63.192 1.00 35.06 282 SER A N 1
ATOM 2059 C CA . SER A 1 282 ? 23.106 -9.729 62.562 1.00 35.06 282 SER A CA 1
ATOM 2060 C C . SER A 1 282 ? 23.198 -9.828 61.026 1.00 35.06 282 SER A C 1
ATOM 2062 O O . SER A 1 282 ? 23.565 -10.856 60.481 1.00 35.06 282 SER A O 1
ATOM 2064 N N . ARG A 1 283 ? 22.927 -8.688 60.372 1.00 35.59 283 ARG A N 1
ATOM 2065 C CA . ARG A 1 283 ? 23.743 -7.966 59.364 1.00 35.59 283 ARG A CA 1
ATOM 2066 C C . ARG A 1 283 ? 24.521 -8.732 58.270 1.00 35.59 283 ARG A C 1
ATOM 2068 O O . ARG A 1 283 ? 25.453 -9.466 58.551 1.00 35.59 283 ARG A O 1
ATOM 2075 N N . SER A 1 284 ? 24.240 -8.300 57.033 1.00 38.09 284 SER A N 1
ATOM 2076 C CA . SER A 1 284 ? 25.175 -7.809 55.998 1.00 38.09 284 SER A CA 1
ATOM 2077 C C . SER A 1 284 ? 26.409 -8.641 55.622 1.00 38.09 284 SER A C 1
ATOM 2079 O O . SER A 1 284 ? 27.316 -8.785 56.433 1.00 38.09 284 SER A O 1
ATOM 2081 N N . SER A 1 285 ? 26.565 -8.952 54.326 1.00 36.44 285 SER A N 1
ATOM 2082 C CA . SER A 1 285 ? 27.656 -8.448 53.456 1.00 36.44 285 SER A CA 1
ATOM 2083 C C . SER A 1 285 ? 27.718 -9.175 52.106 1.00 36.44 285 SER A C 1
ATOM 2085 O O . SER A 1 285 ? 27.668 -10.394 52.040 1.00 36.44 285 SER A O 1
ATOM 2087 N N . ARG A 1 286 ? 27.867 -8.363 51.052 1.00 39.56 286 ARG A N 1
ATOM 2088 C CA . ARG A 1 286 ? 28.710 -8.520 49.850 1.00 39.56 286 ARG A CA 1
ATOM 2089 C C . ARG A 1 286 ? 29.388 -9.880 49.630 1.00 39.56 286 ARG A C 1
ATOM 2091 O O . ARG A 1 286 ? 30.119 -10.336 50.501 1.00 39.56 286 ARG A O 1
ATOM 2098 N N . SER A 1 287 ? 29.367 -10.357 48.384 1.00 37.84 287 SER A N 1
ATOM 2099 C CA . SER A 1 287 ? 30.567 -10.887 47.717 1.00 37.84 287 SER A CA 1
ATOM 2100 C C . SER A 1 287 ? 30.411 -10.926 46.201 1.00 37.84 287 SER A C 1
ATOM 2102 O O . SER A 1 287 ? 29.329 -11.113 45.654 1.00 37.84 287 SER A O 1
ATOM 2104 N N . SER A 1 288 ? 31.546 -10.685 45.565 1.00 36.53 288 SER A N 1
ATOM 2105 C CA . SER A 1 288 ? 31.779 -10.402 44.161 1.00 36.53 288 SER A CA 1
ATOM 2106 C C . SER A 1 288 ? 32.333 -11.634 43.435 1.00 36.53 288 SER A C 1
ATOM 2108 O O . SER A 1 288 ? 32.946 -12.497 44.055 1.00 36.53 288 SER A O 1
ATOM 2110 N N . SER A 1 289 ? 32.285 -11.566 42.098 1.00 40.16 289 SER A N 1
ATOM 2111 C CA . SER A 1 289 ? 33.278 -12.066 41.121 1.00 40.16 289 SER A CA 1
ATOM 2112 C C . SER A 1 289 ? 33.445 -13.571 40.861 1.00 40.16 289 SER A C 1
ATOM 2114 O O . SER A 1 289 ? 33.889 -14.316 41.724 1.00 40.16 289 SER A O 1
ATOM 2116 N N . SER A 1 290 ? 33.295 -13.975 39.588 1.00 40.16 290 SER A N 1
ATOM 2117 C CA . SER A 1 290 ? 34.388 -14.336 38.637 1.00 40.16 290 SER A CA 1
ATOM 2118 C C . SER A 1 290 ? 33.783 -14.905 37.320 1.00 40.16 290 SER A C 1
ATOM 2120 O O . SER A 1 290 ? 32.853 -15.692 37.386 1.00 40.16 290 SER A O 1
ATOM 2122 N N . ARG A 1 291 ? 34.044 -14.300 36.136 1.00 37.88 291 ARG A N 1
ATOM 2123 C CA . ARG A 1 291 ? 35.078 -14.642 35.103 1.00 37.88 291 ARG A CA 1
ATOM 2124 C C . ARG A 1 291 ? 34.770 -15.966 34.358 1.00 37.88 291 ARG A C 1
ATOM 2126 O O . ARG A 1 291 ? 34.465 -16.933 35.026 1.00 37.88 291 ARG A O 1
ATOM 2133 N N . SER A 1 292 ? 34.846 -16.155 33.031 1.00 39.47 292 SER A N 1
ATOM 2134 C CA . SER A 1 292 ? 35.413 -15.448 31.860 1.00 39.47 292 SER A CA 1
ATOM 2135 C C . SER A 1 292 ? 34.904 -16.118 30.557 1.00 39.47 292 SER A C 1
ATOM 2137 O O . SER A 1 292 ? 34.595 -17.307 30.606 1.00 39.47 292 SER A O 1
ATOM 2139 N N . SER A 1 293 ? 34.939 -15.429 29.396 1.00 42.59 293 SER A N 1
ATOM 2140 C CA . SER A 1 293 ? 35.740 -15.792 28.182 1.00 42.59 293 SER A CA 1
ATOM 2141 C C . SER A 1 293 ? 35.182 -15.244 26.845 1.00 42.59 293 SER A C 1
ATOM 2143 O O . SER A 1 293 ? 34.231 -15.777 26.298 1.00 42.59 293 SER A O 1
ATOM 2145 N N . GLY A 1 294 ? 35.842 -14.191 26.336 1.00 34.50 294 GLY A N 1
ATOM 2146 C CA . GLY A 1 294 ? 36.365 -13.989 24.966 1.00 34.50 294 GLY A CA 1
ATOM 2147 C C . GLY A 1 294 ? 35.530 -14.218 23.693 1.00 34.50 294 GLY A C 1
ATOM 2148 O O . GLY A 1 294 ? 35.180 -15.345 23.372 1.00 34.50 294 GLY A O 1
ATOM 2149 N N . SER A 1 295 ? 35.467 -13.189 22.833 1.00 40.31 295 SER A N 1
ATOM 2150 C CA . SER A 1 295 ? 36.192 -13.153 21.540 1.00 40.31 295 SER A CA 1
ATOM 2151 C C . SER A 1 295 ? 36.202 -11.744 20.927 1.00 40.31 295 SER A C 1
ATOM 2153 O O . SER A 1 295 ? 35.257 -10.976 21.069 1.00 40.31 295 SER A O 1
ATOM 2155 N N . ARG A 1 296 ? 37.334 -11.400 20.306 1.00 40.56 296 ARG A N 1
ATOM 2156 C CA . ARG A 1 296 ? 37.704 -10.106 19.708 1.00 40.56 296 ARG A CA 1
ATOM 2157 C C . ARG A 1 296 ? 37.458 -10.135 18.197 1.00 40.56 296 ARG A C 1
ATOM 2159 O O . ARG A 1 296 ? 37.653 -11.192 17.607 1.00 40.56 296 ARG A O 1
ATOM 2166 N N . SER A 1 297 ? 37.199 -8.983 17.570 1.00 39.00 297 SER A N 1
ATOM 2167 C CA . SER A 1 297 ? 37.647 -8.668 16.196 1.00 39.00 297 SER A CA 1
ATOM 2168 C C . SER A 1 297 ? 37.594 -7.158 15.905 1.00 39.00 297 SER A C 1
ATOM 2170 O O . SER A 1 297 ? 36.532 -6.557 15.823 1.00 39.00 297 SER A O 1
ATOM 2172 N N . SER A 1 298 ? 38.795 -6.582 15.862 1.00 39.94 298 SER A N 1
ATOM 2173 C CA . SER A 1 298 ? 39.410 -5.756 14.810 1.00 39.94 298 SER A CA 1
ATOM 2174 C C . SER A 1 298 ? 38.668 -4.607 14.109 1.00 39.94 298 SER A C 1
ATOM 2176 O O . SER A 1 298 ? 37.682 -4.769 13.403 1.00 39.94 298 SER A O 1
ATOM 2178 N N . SER A 1 299 ? 39.337 -3.463 14.213 1.00 39.44 299 SER A N 1
ATOM 2179 C CA . SER A 1 299 ? 39.240 -2.169 13.544 1.00 39.44 299 SER A CA 1
ATOM 2180 C C . SER A 1 299 ? 39.343 -2.195 12.012 1.00 39.44 299 SER A C 1
ATOM 2182 O O . SER A 1 299 ? 40.145 -2.939 11.454 1.00 39.44 299 SER A O 1
ATOM 2184 N N . SER A 1 300 ? 38.722 -1.213 11.353 1.00 43.41 300 SER A N 1
ATOM 2185 C CA . SER A 1 300 ? 39.335 -0.525 10.207 1.00 43.41 300 SER A CA 1
ATOM 2186 C C . SER A 1 300 ? 38.907 0.947 10.159 1.00 43.41 300 SER A C 1
ATOM 2188 O O . SER A 1 300 ? 37.746 1.305 10.325 1.00 43.41 300 SER A O 1
ATOM 2190 N N . ARG A 1 301 ? 39.924 1.802 10.032 1.00 40.00 301 ARG A N 1
ATOM 2191 C CA . ARG A 1 301 ? 39.860 3.249 9.821 1.00 40.00 301 ARG A CA 1
ATOM 2192 C C . ARG A 1 301 ? 39.635 3.507 8.333 1.00 40.00 301 ARG A C 1
ATOM 2194 O O . ARG A 1 301 ? 40.211 2.795 7.516 1.00 40.00 301 ARG A O 1
ATOM 2201 N N . SER A 1 302 ? 38.924 4.570 7.976 1.00 40.97 302 SER A N 1
ATOM 2202 C CA . SER A 1 302 ? 39.091 5.221 6.674 1.00 40.97 302 SER A CA 1
ATOM 2203 C C . SER A 1 302 ? 38.831 6.716 6.809 1.00 40.97 302 SER A C 1
ATOM 2205 O O . SER A 1 302 ? 37.813 7.149 7.341 1.00 40.97 302 SER A O 1
ATOM 2207 N N . SER A 1 303 ? 39.843 7.471 6.401 1.00 41.03 303 SER A N 1
ATOM 2208 C CA . SER A 1 303 ? 39.943 8.923 6.409 1.00 41.03 303 SER A CA 1
ATOM 2209 C C . SER A 1 303 ? 39.190 9.500 5.210 1.00 41.03 303 SER A C 1
ATOM 2211 O O . SER A 1 303 ? 39.386 9.026 4.095 1.00 41.03 303 SER A O 1
ATOM 2213 N N . GLY A 1 304 ? 38.370 10.529 5.423 1.00 39.19 304 GLY A N 1
ATOM 2214 C CA . GLY A 1 304 ? 37.746 11.316 4.358 1.00 39.19 304 GLY A CA 1
ATOM 2215 C C . GLY A 1 304 ? 38.243 12.754 4.421 1.00 39.19 304 GLY A C 1
ATOM 2216 O O . GLY A 1 304 ? 37.875 13.494 5.330 1.00 39.19 304 GLY A O 1
ATOM 2217 N N . SER A 1 305 ? 39.112 13.120 3.483 1.00 41.94 305 SER A N 1
ATOM 2218 C CA . SER A 1 305 ? 39.624 14.475 3.281 1.00 41.94 305 SER A CA 1
ATOM 2219 C C . SER A 1 305 ? 38.604 15.299 2.494 1.00 41.94 305 SER A C 1
ATOM 2221 O O . SER A 1 305 ? 38.243 14.927 1.381 1.00 41.94 305 SER A O 1
ATOM 2223 N N . SER A 1 306 ? 38.162 16.426 3.045 1.00 47.78 306 SER A N 1
ATOM 2224 C CA . SER A 1 306 ? 37.394 17.449 2.331 1.00 47.78 306 SER A CA 1
ATOM 2225 C C . SER A 1 306 ? 38.356 18.444 1.682 1.00 47.78 306 SER A C 1
ATOM 2227 O O . SER A 1 306 ? 39.063 19.167 2.387 1.00 47.78 306 SER A O 1
ATOM 2229 N N . VAL A 1 307 ? 38.388 18.465 0.349 1.00 51.69 307 VAL A N 1
ATOM 2230 C CA . VAL A 1 307 ? 39.079 19.478 -0.456 1.00 51.69 307 VAL A CA 1
ATOM 2231 C C . VAL A 1 307 ? 38.027 20.440 -0.998 1.00 51.69 307 VAL A C 1
ATOM 2233 O O . VAL A 1 307 ? 37.076 20.025 -1.655 1.00 51.69 307 VAL A O 1
ATOM 2236 N N . SER A 1 308 ? 38.205 21.716 -0.677 1.00 45.41 308 SER A N 1
ATOM 2237 C CA . SER A 1 308 ? 37.434 22.847 -1.181 1.00 45.41 308 SER A CA 1
ATOM 2238 C C . SER A 1 308 ? 37.902 23.204 -2.592 1.00 45.41 308 SER A C 1
ATOM 2240 O O . SER A 1 308 ? 39.104 23.346 -2.805 1.00 45.41 308 SER A O 1
ATOM 2242 N N . PHE A 1 309 ? 36.969 23.417 -3.519 1.00 50.28 309 PHE A N 1
ATOM 2243 C CA . PHE A 1 309 ? 37.230 24.139 -4.763 1.00 50.28 309 PHE A CA 1
ATOM 2244 C C . PHE A 1 309 ? 36.328 25.368 -4.825 1.00 50.28 309 PHE A C 1
ATOM 2246 O O . PHE A 1 309 ? 35.110 25.278 -4.692 1.00 50.28 309 PHE A O 1
ATOM 2253 N N . THR A 1 310 ? 36.990 26.510 -4.955 1.00 51.78 310 THR A N 1
ATOM 2254 C CA . THR A 1 310 ? 36.472 27.795 -5.409 1.00 51.78 310 THR A CA 1
ATOM 2255 C C . THR A 1 310 ? 36.493 27.822 -6.932 1.00 51.78 310 THR A C 1
ATOM 2257 O O . THR A 1 310 ? 37.557 27.590 -7.501 1.00 51.78 310 THR A O 1
ATOM 2260 N N . ASP A 1 311 ? 35.363 28.165 -7.534 1.00 48.22 311 ASP A N 1
ATOM 2261 C CA . ASP A 1 311 ? 35.242 29.092 -8.667 1.00 48.22 311 ASP A CA 1
ATOM 2262 C C . ASP A 1 311 ? 33.875 29.785 -8.545 1.00 48.22 311 ASP A C 1
ATOM 2264 O O . ASP A 1 311 ? 32.882 29.073 -8.255 1.00 48.22 311 ASP A O 1
#

Foldseek 3Di:
DPPDDQPDWDFDDPPCVVVCVVVVAPPFAGTWRPSDPLTWGQGGHPQWDAACWDADPNGTTHSHTAGDAPQADYHHNVRFGPHGHDQWDAAPVRRHTDHDAPQADHHHPVRFRPGGHPQWDQFPRRRHTARDAPQQPHADPPRQRPHGHPQWDQQPLQSHTEGDAPQADHADNVGFGPDGHPQWDQDPVSRHTHGPPPPPPPPPPPPPDPVVVVCVVVVVVVVVVVVVVVVVVVVVVVPDDDDDDDDDDDDDDDDDDDDDDDDDDDYDDDDDDDDDDDDDDDDDDDDDDDDDDDDDDDDDDDDDDDDDDDD

Solvent-accessible surface area (backbone atoms only — not comparable to full-atom values): 19818 Å² total; per-residue (Å²): 133,89,86,68,78,79,58,76,74,53,72,85,60,97,85,47,62,79,71,47,62,79,46,87,52,62,64,52,53,59,32,43,40,71,69,46,103,69,62,29,30,62,34,49,30,93,71,33,35,53,12,43,59,44,78,57,96,94,40,61,32,14,71,32,39,24,71,57,49,65,59,43,72,41,30,34,69,90,47,30,43,76,41,36,50,82,69,27,39,56,19,69,74,16,73,46,41,37,75,63,48,66,57,47,74,37,47,30,75,86,64,30,41,74,34,36,42,94,77,36,38,61,37,82,88,19,66,34,35,16,63,75,50,62,57,51,59,39,60,43,94,85,36,46,76,72,38,38,32,93,68,34,38,71,34,80,86,51,70,37,36,30,70,54,49,65,48,51,68,39,63,44,69,84,55,43,48,73,36,43,31,94,66,32,39,71,36,97,82,43,69,47,32,42,68,64,70,74,72,68,72,74,67,72,71,73,73,73,56,70,67,59,57,52,49,53,53,55,52,51,52,53,52,50,52,51,51,52,51,51,52,51,53,54,63,59,60,71,76,74,82,84,89,87,88,88,86,89,85,81,90,84,88,81,92,82,82,88,85,78,88,78,90,82,90,82,89,79,90,84,86,87,84,87,89,80,87,80,89,84,88,82,84,88,80,88,88,80,89,82,90,87,84,89,87,86,83,86,88,84,87,84,88,83,84,87,81,88,81,89,133

InterPro domains:
  IPR009030 Growth factor receptor cysteine-rich domain superfamily [SSF57184] (40-193)